Protein AF-A0A9E5P0F0-F1 (afdb_monomer)

Structure (mmCIF, N/CA/C/O backbone):
data_AF-A0A9E5P0F0-F1
#
_entry.id   AF-A0A9E5P0F0-F1
#
loop_
_atom_site.group_PDB
_atom_site.id
_atom_site.type_symbol
_atom_site.label_atom_id
_atom_site.label_alt_id
_atom_site.label_comp_id
_atom_site.label_asym_id
_atom_site.label_entity_id
_atom_site.label_seq_id
_atom_site.pdbx_PDB_ins_code
_atom_site.Cartn_x
_atom_site.Cartn_y
_atom_site.Cartn_z
_atom_site.occupancy
_atom_site.B_iso_or_equiv
_atom_site.auth_seq_id
_atom_site.auth_comp_id
_atom_site.auth_asym_id
_atom_site.auth_atom_id
_atom_site.pdbx_PDB_model_num
ATOM 1 N N . MET A 1 1 ? 48.797 7.082 -86.080 1.00 41.84 1 MET A N 1
ATOM 2 C CA . MET A 1 1 ? 49.406 5.939 -85.357 1.00 41.84 1 MET A CA 1
ATOM 3 C C . MET A 1 1 ? 48.604 5.756 -84.071 1.00 41.84 1 MET A C 1
ATOM 5 O O . MET A 1 1 ? 48.582 6.681 -83.281 1.00 41.84 1 MET A O 1
ATOM 9 N N . LYS A 1 2 ? 47.640 4.819 -83.990 1.00 41.66 2 LYS A N 1
ATOM 10 C CA . LYS A 1 2 ? 47.783 3.436 -83.455 1.00 41.66 2 LYS A CA 1
ATOM 11 C C . LYS A 1 2 ? 48.649 3.444 -82.174 1.00 41.66 2 LYS A C 1
ATOM 13 O O . LYS A 1 2 ? 49.791 3.863 -82.252 1.00 41.66 2 LYS A O 1
ATOM 18 N N . THR A 1 3 ? 48.166 3.045 -80.992 1.00 42.81 3 THR A N 1
ATOM 19 C CA . THR A 1 3 ? 47.719 1.670 -80.703 1.00 42.81 3 THR A CA 1
ATOM 20 C C . THR A 1 3 ? 46.940 1.585 -79.376 1.00 42.81 3 THR A C 1
ATOM 22 O O . THR A 1 3 ? 47.361 2.129 -78.363 1.00 42.81 3 THR A O 1
ATOM 25 N N . LYS A 1 4 ? 45.814 0.856 -79.405 1.00 48.00 4 LYS A N 1
ATOM 26 C CA . LYS A 1 4 ? 45.043 0.347 -78.257 1.00 48.00 4 LYS A CA 1
ATOM 27 C C . LYS A 1 4 ? 45.864 -0.679 -77.460 1.00 48.00 4 LYS A C 1
ATOM 29 O O . LYS A 1 4 ? 46.371 -1.620 -78.065 1.00 48.00 4 LYS A O 1
ATOM 34 N N . GLN A 1 5 ? 45.863 -0.599 -76.133 1.00 48.62 5 GLN A N 1
ATOM 35 C CA . GLN A 1 5 ? 46.279 -1.693 -75.241 1.00 48.62 5 GLN A CA 1
ATOM 36 C C . GLN A 1 5 ? 45.022 -2.168 -74.486 1.00 48.62 5 GLN A C 1
ATOM 38 O O . GLN A 1 5 ? 44.542 -1.500 -73.582 1.00 48.62 5 GLN A O 1
ATOM 43 N N . ARG A 1 6 ? 44.200 -3.021 -75.110 1.00 41.44 6 ARG A N 1
ATOM 44 C CA . ARG A 1 6 ? 44.088 -4.476 -74.876 1.00 41.44 6 ARG A CA 1
ATOM 45 C C . ARG A 1 6 ? 43.996 -4.868 -73.395 1.00 41.44 6 ARG A C 1
ATOM 47 O O . ARG A 1 6 ? 44.997 -5.093 -72.731 1.00 41.44 6 ARG A O 1
ATOM 54 N N . ILE A 1 7 ? 42.749 -5.029 -72.956 1.00 51.16 7 ILE A N 1
ATOM 55 C CA . ILE A 1 7 ? 42.338 -5.873 -71.833 1.00 51.16 7 ILE A CA 1
ATOM 56 C C . ILE A 1 7 ? 42.540 -7.340 -72.254 1.00 51.16 7 ILE A C 1
ATOM 58 O O . ILE A 1 7 ? 42.105 -7.736 -73.336 1.00 51.16 7 ILE A O 1
ATOM 62 N N . SER A 1 8 ? 43.205 -8.127 -71.411 1.00 41.66 8 SER A N 1
ATOM 63 C CA . SER A 1 8 ? 43.327 -9.591 -71.482 1.00 41.66 8 SER A CA 1
ATOM 64 C C . SER A 1 8 ? 43.511 -10.059 -70.038 1.00 41.66 8 SER A C 1
ATOM 66 O O . SER A 1 8 ? 44.469 -9.648 -69.396 1.00 41.66 8 SER A O 1
ATOM 68 N N . GLY A 1 9 ? 42.517 -10.700 -69.423 1.00 35.16 9 GLY A N 1
ATOM 69 C CA . GLY A 1 9 ? 42.408 -12.164 -69.426 1.00 35.16 9 GLY A CA 1
ATOM 70 C C . GLY A 1 9 ? 43.148 -12.716 -68.203 1.00 35.16 9 GLY A C 1
ATOM 71 O O . GLY A 1 9 ? 44.365 -12.798 -68.212 1.00 35.16 9 GLY A O 1
ATOM 72 N N . ILE A 1 10 ? 42.465 -12.848 -67.064 1.00 51.09 10 ILE A N 1
ATOM 73 C CA . ILE A 1 10 ? 42.148 -14.150 -66.443 1.00 51.09 10 ILE A CA 1
ATOM 74 C C . ILE A 1 10 ? 43.338 -15.121 -66.469 1.00 51.09 10 ILE A C 1
ATOM 76 O O . ILE A 1 10 ? 43.546 -15.803 -67.465 1.00 51.09 10 ILE A O 1
ATOM 80 N N . GLN A 1 11 ? 44.056 -15.163 -65.343 1.00 38.22 11 GLN A N 1
ATOM 81 C CA . GLN A 1 11 ? 44.847 -16.245 -64.721 1.00 38.22 11 GLN A CA 1
ATOM 82 C C . GLN A 1 11 ? 45.788 -15.501 -63.750 1.00 38.22 11 GLN A C 1
ATOM 84 O O . GLN A 1 11 ? 46.530 -14.627 -64.165 1.00 38.22 11 GLN A O 1
ATOM 89 N N . MET A 1 12 ? 45.757 -15.668 -62.432 1.00 39.91 12 MET A N 1
ATOM 90 C CA . MET A 1 12 ? 45.915 -16.922 -61.718 1.00 39.91 12 MET A CA 1
ATOM 91 C C . MET A 1 12 ? 45.648 -16.655 -60.226 1.00 39.91 12 MET A C 1
ATOM 93 O O . MET A 1 12 ? 46.042 -15.633 -59.672 1.00 39.91 12 MET A O 1
ATOM 97 N N . ILE A 1 13 ? 44.933 -17.585 -59.615 1.00 50.62 13 ILE A N 1
ATOM 98 C CA . ILE A 1 13 ? 44.547 -17.669 -58.208 1.00 50.62 13 ILE A CA 1
ATOM 99 C C . ILE A 1 13 ? 45.780 -17.581 -57.296 1.00 50.62 13 ILE A C 1
ATOM 101 O O . ILE A 1 13 ? 46.678 -18.402 -57.446 1.00 50.62 13 ILE A O 1
ATOM 105 N N . SER A 1 14 ? 45.791 -16.675 -56.312 1.00 39.50 14 SER A N 1
ATOM 106 C CA . SER A 1 14 ? 46.246 -17.014 -54.955 1.00 39.50 14 SER A CA 1
ATOM 107 C C . SER A 1 14 ? 45.892 -15.926 -53.936 1.00 39.50 14 SER A C 1
ATOM 109 O O . SER A 1 14 ? 46.321 -14.783 -54.049 1.00 39.50 14 SER A O 1
ATOM 111 N N . LEU A 1 15 ? 45.154 -16.361 -52.913 1.00 43.97 15 LEU A N 1
ATOM 112 C CA . LEU A 1 15 ? 45.200 -15.879 -51.534 1.00 43.97 15 LEU A CA 1
ATOM 113 C C . LEU A 1 15 ? 44.713 -14.447 -51.243 1.00 43.97 15 LEU A C 1
ATOM 115 O O . LEU A 1 15 ? 45.496 -13.515 -51.173 1.00 43.97 15 LEU A O 1
ATOM 119 N N . MET A 1 16 ? 43.419 -14.312 -50.940 1.00 38.84 16 MET A N 1
ATOM 120 C CA . MET A 1 16 ? 42.925 -13.653 -49.715 1.00 38.84 16 MET A CA 1
ATOM 121 C C . MET A 1 16 ? 41.408 -13.860 -49.630 1.00 38.84 16 MET A C 1
ATOM 123 O O . MET A 1 16 ? 40.603 -12.960 -49.854 1.00 38.84 16 MET A O 1
ATOM 127 N N . SER A 1 17 ? 41.012 -15.087 -49.296 1.00 41.75 17 SER A N 1
ATOM 128 C CA . SER A 1 17 ? 39.702 -15.341 -48.703 1.00 41.75 17 SER A CA 1
ATOM 129 C C . SER A 1 17 ? 39.704 -14.683 -47.324 1.00 41.75 17 SER A C 1
ATOM 131 O O . SER A 1 17 ? 40.175 -15.276 -46.355 1.00 41.75 17 SER A O 1
ATOM 133 N N . VAL A 1 18 ? 39.249 -13.432 -47.229 1.00 49.34 18 VAL A N 1
ATOM 134 C CA . VAL A 1 18 ? 38.948 -12.831 -45.928 1.00 49.34 18 VAL A CA 1
ATOM 135 C C . VAL A 1 18 ? 37.744 -13.581 -45.378 1.00 49.34 18 VAL A C 1
ATOM 137 O O . VAL A 1 18 ? 36.620 -13.476 -45.864 1.00 49.34 18 VAL A O 1
ATOM 140 N N . VAL A 1 19 ? 38.061 -14.422 -44.406 1.00 45.25 19 VAL A N 1
ATOM 141 C CA . VAL A 1 19 ? 37.184 -15.233 -43.579 1.00 45.25 19 VAL A CA 1
ATOM 142 C C . VAL A 1 19 ? 36.056 -14.359 -43.015 1.00 45.25 19 VAL A C 1
ATOM 144 O O . VAL A 1 19 ? 36.248 -13.627 -42.049 1.00 45.25 19 VAL A O 1
ATOM 147 N N . ILE A 1 20 ? 34.860 -14.449 -43.604 1.00 47.81 20 ILE A N 1
ATOM 148 C CA . ILE A 1 20 ? 33.602 -14.055 -42.952 1.00 47.81 20 ILE A CA 1
ATOM 149 C C . ILE A 1 20 ? 33.216 -15.218 -42.038 1.00 47.81 20 ILE A C 1
ATOM 151 O O . ILE A 1 20 ? 32.336 -16.017 -42.344 1.00 47.81 20 ILE A O 1
ATOM 155 N N . VAL A 1 21 ? 33.942 -15.372 -40.936 1.00 49.97 21 VAL A N 1
ATOM 156 C CA . VAL A 1 21 ? 33.561 -16.265 -39.842 1.00 49.97 21 VAL A CA 1
ATOM 157 C C . VAL A 1 21 ? 33.924 -15.569 -38.542 1.00 49.97 21 VAL A C 1
ATOM 159 O O . VAL A 1 21 ? 35.091 -15.299 -38.281 1.00 49.97 21 VAL A O 1
ATOM 162 N N . GLY A 1 22 ? 32.907 -15.328 -37.717 1.00 47.88 22 GLY A N 1
ATOM 163 C CA . GLY A 1 22 ? 33.101 -15.209 -36.278 1.00 47.88 22 GLY A CA 1
ATOM 164 C C . GLY A 1 22 ? 33.117 -13.798 -35.706 1.00 47.88 22 GLY A C 1
ATOM 165 O O . GLY A 1 22 ? 34.067 -13.437 -35.026 1.00 47.88 22 GLY A O 1
ATOM 166 N N . LEU A 1 23 ? 32.031 -13.040 -35.866 1.00 48.22 23 LEU A N 1
ATOM 167 C CA . LEU A 1 23 ? 31.625 -12.127 -34.795 1.00 48.22 23 LEU A CA 1
ATOM 168 C C . LEU A 1 23 ? 30.108 -11.942 -34.781 1.00 48.22 23 LEU A C 1
ATOM 170 O O . LEU A 1 23 ? 29.576 -10.851 -34.955 1.00 48.22 23 LEU A O 1
ATOM 174 N N . PHE A 1 24 ? 29.397 -13.040 -34.525 1.00 47.62 24 PHE A N 1
ATOM 175 C CA . PHE A 1 24 ? 28.109 -12.937 -33.848 1.00 47.62 24 PHE A CA 1
ATOM 176 C C . PHE A 1 24 ? 28.430 -12.568 -32.393 1.00 47.62 24 PHE A C 1
ATOM 178 O O . PHE A 1 24 ? 28.448 -13.414 -31.503 1.00 47.62 24 PHE A O 1
ATOM 185 N N . ALA A 1 25 ? 28.821 -11.309 -32.170 1.00 46.28 25 ALA A N 1
ATOM 186 C CA . ALA A 1 25 ? 28.870 -10.760 -30.831 1.00 46.28 25 ALA A CA 1
ATOM 187 C C . ALA A 1 25 ? 27.443 -10.863 -30.299 1.00 46.28 25 ALA A C 1
ATOM 189 O O . ALA A 1 25 ? 26.539 -10.190 -30.800 1.00 46.28 25 ALA A O 1
ATOM 190 N N . LEU A 1 26 ? 27.232 -11.753 -29.328 1.00 45.28 26 LEU A N 1
ATOM 191 C CA . LEU A 1 26 ? 26.079 -11.654 -28.456 1.00 45.28 26 LEU A CA 1
ATOM 192 C C . LEU A 1 26 ? 26.118 -10.241 -27.874 1.00 45.28 26 LEU A C 1
ATOM 194 O O . LEU A 1 26 ? 26.917 -9.947 -26.990 1.00 45.28 26 LEU A O 1
ATOM 198 N N . LEU A 1 27 ? 25.277 -9.357 -28.402 1.00 43.16 27 LEU A N 1
ATOM 199 C CA . LEU A 1 27 ? 24.892 -8.129 -27.730 1.00 43.16 27 LEU A CA 1
ATOM 200 C C . LEU A 1 27 ? 24.069 -8.559 -26.517 1.00 43.16 27 LEU A C 1
ATOM 202 O O . LEU A 1 27 ? 22.840 -8.552 -26.535 1.00 43.16 27 LEU A O 1
ATOM 206 N N . THR A 1 28 ? 24.748 -8.995 -25.460 1.00 47.81 28 THR A N 1
ATOM 207 C CA . THR A 1 28 ? 24.171 -8.960 -24.127 1.00 47.81 28 THR A CA 1
ATOM 208 C C . THR A 1 28 ? 24.022 -7.480 -23.807 1.00 47.81 28 THR A C 1
ATOM 210 O O . THR A 1 28 ? 24.986 -6.810 -23.449 1.00 47.81 28 THR A O 1
ATOM 213 N N . THR A 1 29 ? 22.829 -6.924 -24.037 1.00 46.28 29 THR A N 1
ATOM 214 C CA . THR A 1 29 ? 22.461 -5.612 -23.503 1.00 46.28 29 THR A CA 1
ATOM 215 C C . THR A 1 29 ? 22.477 -5.735 -21.985 1.00 46.28 29 THR A C 1
ATOM 217 O O . THR A 1 29 ? 21.474 -6.077 -21.361 1.00 46.28 29 THR A O 1
ATOM 220 N N . GLU A 1 3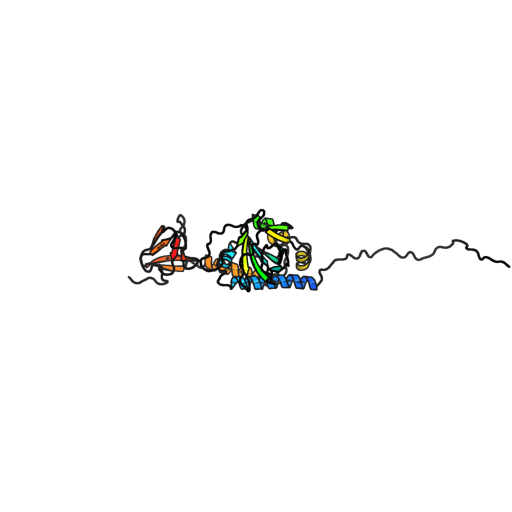0 ? 23.646 -5.524 -21.391 1.00 50.97 30 GLU A N 1
ATOM 221 C CA . GLU A 1 30 ? 23.765 -5.310 -19.961 1.00 50.97 30 GLU A CA 1
ATOM 222 C C . GLU A 1 30 ? 23.060 -3.990 -19.652 1.00 50.97 30 GLU A C 1
ATOM 224 O O . GLU A 1 30 ? 23.296 -2.967 -20.304 1.00 50.97 30 GLU A O 1
ATOM 229 N N . ALA A 1 31 ? 22.124 -4.028 -18.705 1.00 52.38 31 ALA A N 1
ATOM 230 C CA . ALA A 1 31 ? 21.428 -2.832 -18.260 1.00 52.38 31 ALA A CA 1
ATOM 231 C C . ALA A 1 31 ? 22.472 -1.806 -17.793 1.00 52.38 31 ALA A C 1
ATOM 233 O O . ALA A 1 31 ? 23.297 -2.094 -16.927 1.00 52.38 31 ALA A O 1
ATOM 234 N N . THR A 1 32 ? 22.476 -0.617 -18.401 1.00 54.03 32 THR A N 1
ATOM 235 C CA . THR A 1 32 ? 23.502 0.390 -18.100 1.00 54.03 32 THR A CA 1
ATOM 236 C C . THR A 1 32 ? 23.394 0.862 -16.638 1.00 54.03 32 THR A C 1
ATOM 238 O O . THR A 1 32 ? 22.278 0.972 -16.117 1.00 54.03 32 THR A O 1
ATOM 241 N N . PRO A 1 33 ? 24.506 1.226 -15.964 1.00 60.91 33 PRO A N 1
ATOM 242 C CA . PRO A 1 33 ? 24.484 1.687 -14.568 1.00 60.91 33 PRO A CA 1
ATOM 243 C C . PRO A 1 33 ? 23.502 2.841 -14.305 1.00 60.91 33 PRO A C 1
ATOM 245 O O . PRO A 1 33 ? 22.916 2.939 -13.230 1.00 60.91 33 PRO A O 1
ATOM 248 N N . ALA A 1 34 ? 23.277 3.697 -15.307 1.00 61.91 34 ALA A N 1
ATOM 249 C CA . ALA A 1 34 ? 22.359 4.830 -15.229 1.00 61.91 34 ALA A CA 1
ATOM 250 C C . ALA A 1 34 ? 20.879 4.423 -15.116 1.00 61.91 34 ALA A C 1
ATOM 252 O O . ALA A 1 34 ? 20.085 5.170 -14.539 1.00 61.91 34 ALA A O 1
ATOM 253 N N . GLU A 1 35 ? 20.485 3.266 -15.658 1.00 61.88 35 GLU A N 1
ATOM 254 C CA . GLU A 1 35 ? 19.129 2.748 -15.474 1.00 61.88 35 GLU A CA 1
ATOM 255 C C . GLU A 1 35 ? 18.948 2.247 -14.049 1.00 61.88 35 GLU A C 1
ATOM 257 O O . GLU A 1 35 ? 18.046 2.745 -13.373 1.00 61.88 35 GLU A O 1
ATOM 262 N N . HIS A 1 36 ? 19.856 1.388 -13.565 1.00 70.81 36 HIS A N 1
ATOM 263 C CA . HIS A 1 36 ? 19.811 0.817 -12.212 1.00 70.81 36 HIS A CA 1
ATOM 264 C C . HIS A 1 36 ? 19.664 1.902 -11.129 1.00 70.81 36 HIS A C 1
ATOM 266 O O . HIS A 1 36 ? 18.884 1.762 -10.185 1.00 70.81 36 HIS A O 1
ATOM 272 N N . VAL A 1 37 ? 20.336 3.045 -11.313 1.00 84.94 37 VAL A N 1
ATOM 273 C CA . VAL A 1 37 ? 20.212 4.228 -10.445 1.00 84.94 37 VAL A CA 1
ATOM 274 C C . VAL A 1 37 ? 18.777 4.772 -10.391 1.00 84.94 37 VAL A C 1
ATOM 276 O O . VAL A 1 37 ? 18.304 5.144 -9.318 1.00 84.94 37 VAL A O 1
ATOM 279 N N . LYS A 1 38 ? 18.041 4.801 -11.509 1.00 93.31 38 LYS A N 1
ATOM 280 C CA . LYS A 1 38 ? 16.647 5.284 -11.550 1.00 93.31 38 LYS A CA 1
ATOM 281 C C . LYS A 1 38 ? 15.680 4.321 -10.868 1.00 93.31 38 LYS A C 1
ATOM 283 O O . LYS A 1 38 ? 14.770 4.786 -10.180 1.00 93.31 38 LYS A O 1
ATOM 288 N N . GLN A 1 39 ? 15.851 3.009 -11.056 1.00 96.38 39 GLN A N 1
ATOM 289 C CA . GLN A 1 39 ? 15.010 2.017 -10.379 1.00 96.38 39 GLN A CA 1
ATOM 290 C C . GLN A 1 39 ? 15.233 2.050 -8.870 1.00 96.38 39 GLN A C 1
ATOM 292 O O . GLN A 1 39 ? 14.261 2.145 -8.119 1.00 96.38 39 GLN A O 1
ATOM 297 N N . GLN A 1 40 ? 16.496 2.073 -8.433 1.00 97.44 40 GLN A N 1
ATOM 298 C CA . GLN A 1 40 ? 16.822 2.178 -7.014 1.00 97.44 40 GLN A CA 1
ATOM 299 C C . GLN A 1 40 ? 16.280 3.479 -6.408 1.00 97.44 40 GLN A C 1
ATOM 301 O O . GLN A 1 40 ? 15.598 3.441 -5.389 1.00 97.44 40 GLN A O 1
ATOM 306 N N . ALA A 1 41 ? 16.446 4.617 -7.090 1.00 97.62 41 ALA A N 1
ATOM 307 C CA . ALA A 1 41 ? 15.894 5.888 -6.625 1.00 97.62 41 ALA A CA 1
ATOM 308 C C . ALA A 1 41 ? 14.361 5.864 -6.476 1.00 97.62 41 ALA A C 1
ATOM 310 O O . ALA A 1 41 ? 13.815 6.553 -5.614 1.00 97.62 41 ALA A O 1
ATOM 311 N N . LEU A 1 42 ? 13.639 5.101 -7.305 1.00 98.25 42 LEU A N 1
ATOM 312 C CA . LEU A 1 42 ? 12.190 4.937 -7.159 1.00 98.25 42 LEU A CA 1
ATOM 313 C C . LEU A 1 42 ? 11.831 4.073 -5.940 1.00 98.25 42 LEU A C 1
ATOM 315 O O . LEU A 1 42 ? 10.879 4.408 -5.238 1.00 98.25 42 LEU A O 1
ATOM 319 N N . VAL A 1 43 ? 12.600 3.018 -5.655 1.00 98.75 43 VAL A N 1
ATOM 320 C CA . VAL A 1 43 ? 12.452 2.198 -4.437 1.00 98.75 43 VAL A CA 1
ATOM 321 C C . VAL A 1 43 ? 12.718 3.035 -3.182 1.00 98.75 43 VAL A C 1
ATOM 323 O O . VAL A 1 43 ? 11.919 3.009 -2.244 1.00 98.75 43 VAL A O 1
ATOM 326 N N . ASP A 1 44 ? 13.770 3.854 -3.189 1.00 98.50 44 ASP A N 1
ATOM 327 C CA . ASP A 1 44 ? 14.111 4.741 -2.072 1.00 98.50 44 ASP A CA 1
ATOM 328 C C . A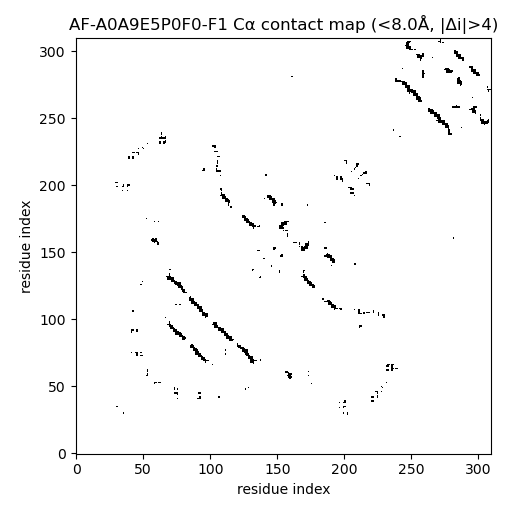SP A 1 44 ? 13.025 5.797 -1.828 1.00 98.50 44 ASP A C 1
ATOM 330 O O . ASP A 1 44 ? 12.622 6.039 -0.686 1.00 98.50 44 ASP A O 1
ATOM 334 N N . LYS A 1 45 ? 12.487 6.389 -2.902 1.00 98.31 45 LYS A N 1
ATOM 335 C CA . LYS A 1 45 ? 11.344 7.310 -2.818 1.00 98.31 45 LYS A CA 1
ATOM 336 C C . LYS A 1 45 ? 10.091 6.610 -2.300 1.00 98.31 45 LYS A C 1
ATOM 338 O O . LYS A 1 45 ? 9.388 7.184 -1.477 1.00 98.31 45 LYS A O 1
ATOM 343 N N . ALA A 1 46 ? 9.826 5.373 -2.722 1.00 98.81 46 ALA A N 1
ATOM 344 C CA . ALA A 1 46 ? 8.704 4.588 -2.214 1.00 98.81 46 ALA A CA 1
ATOM 345 C C . ALA A 1 46 ? 8.825 4.309 -0.714 1.00 98.81 46 ALA A C 1
ATOM 347 O O . ALA A 1 46 ? 7.840 4.462 0.006 1.00 98.81 46 ALA A O 1
ATOM 348 N N . LYS A 1 47 ? 10.028 3.994 -0.223 1.00 98.69 47 LYS A N 1
ATOM 349 C CA . LYS A 1 47 ? 10.301 3.878 1.216 1.00 98.69 47 LYS A CA 1
ATOM 350 C C . LYS A 1 47 ? 9.990 5.179 1.951 1.00 98.69 47 LYS A C 1
ATOM 352 O O . LYS A 1 47 ? 9.262 5.150 2.940 1.00 98.69 47 LYS A O 1
ATOM 357 N N . ALA A 1 48 ? 10.510 6.305 1.463 1.00 98.25 48 ALA A N 1
ATOM 358 C CA . ALA A 1 48 ? 10.294 7.607 2.088 1.00 98.25 48 ALA A CA 1
ATOM 359 C C . ALA A 1 48 ? 8.803 7.980 2.126 1.00 98.25 48 ALA A C 1
ATOM 361 O O . ALA A 1 48 ? 8.282 8.311 3.190 1.00 98.25 48 ALA A O 1
ATOM 362 N N . THR A 1 49 ? 8.093 7.847 1.001 1.00 97.69 49 THR A N 1
ATOM 363 C CA . THR A 1 49 ? 6.644 8.078 0.926 1.00 97.69 49 THR A CA 1
ATOM 364 C C . THR A 1 49 ? 5.881 7.149 1.871 1.00 97.69 49 THR A C 1
ATOM 366 O O . THR A 1 49 ? 5.019 7.610 2.613 1.00 97.69 49 THR A O 1
ATOM 369 N N . PHE A 1 50 ? 6.219 5.858 1.927 1.00 98.38 50 PHE A N 1
ATOM 370 C CA . PHE A 1 50 ? 5.596 4.929 2.871 1.00 98.38 50 PHE A CA 1
ATOM 371 C C . PHE A 1 50 ? 5.780 5.375 4.326 1.00 98.38 50 PHE A C 1
ATOM 373 O O . PHE A 1 50 ? 4.806 5.483 5.067 1.00 98.38 50 PHE A O 1
ATOM 380 N N . GLN A 1 51 ? 7.010 5.697 4.730 1.00 97.25 51 GLN A N 1
ATOM 381 C CA . GLN A 1 51 ? 7.316 6.146 6.091 1.00 97.25 51 GLN A CA 1
ATOM 382 C C . GLN A 1 51 ? 6.589 7.441 6.457 1.00 97.25 51 GLN A C 1
ATOM 384 O O . GLN A 1 51 ? 6.087 7.564 7.571 1.00 97.25 51 GLN A O 1
ATOM 389 N N . ILE A 1 52 ? 6.485 8.375 5.513 1.00 95.12 52 ILE A N 1
ATOM 390 C CA . ILE A 1 52 ? 5.719 9.612 5.664 1.00 95.12 52 ILE A CA 1
ATOM 391 C C . ILE A 1 52 ? 4.245 9.312 5.962 1.00 95.12 52 ILE A C 1
ATOM 393 O O . ILE A 1 52 ? 3.697 9.864 6.911 1.00 95.12 52 ILE A O 1
ATOM 397 N N . PHE A 1 53 ? 3.609 8.412 5.206 1.00 94.31 53 PHE A N 1
ATOM 398 C CA . PHE A 1 53 ? 2.221 8.012 5.466 1.00 94.31 53 PHE A CA 1
ATOM 399 C C . PHE A 1 53 ? 2.079 7.297 6.812 1.00 94.31 53 PHE A C 1
ATOM 401 O O . PHE A 1 53 ? 1.100 7.501 7.520 1.00 94.31 53 PHE A O 1
ATOM 408 N N . MET A 1 54 ? 3.062 6.482 7.203 1.00 93.38 54 MET A N 1
ATOM 409 C CA . MET A 1 54 ? 3.056 5.835 8.517 1.00 93.38 54 MET A CA 1
ATOM 410 C C . MET A 1 54 ? 3.246 6.829 9.670 1.00 93.38 54 MET A C 1
ATOM 412 O O . MET A 1 54 ? 2.820 6.543 10.785 1.00 93.38 54 MET A O 1
ATOM 416 N N . ALA A 1 55 ? 3.868 7.982 9.432 1.00 89.88 55 ALA A N 1
ATOM 417 C CA . ALA A 1 55 ? 4.046 9.024 10.439 1.00 89.88 55 ALA A CA 1
ATOM 418 C C . ALA A 1 55 ? 2.860 10.004 10.522 1.00 89.88 55 ALA A C 1
ATOM 420 O O . ALA A 1 55 ? 2.707 10.673 11.538 1.00 89.88 55 ALA A O 1
ATOM 421 N N . ASP A 1 56 ? 2.027 10.098 9.483 1.00 86.06 56 ASP A N 1
ATOM 422 C CA . ASP A 1 56 ? 0.910 11.046 9.417 1.00 86.06 56 ASP A CA 1
ATOM 423 C C . ASP A 1 56 ? -0.266 10.590 10.287 1.00 86.06 56 ASP A C 1
ATOM 425 O O . ASP A 1 56 ? -0.902 9.578 9.998 1.00 86.06 56 ASP A O 1
ATOM 429 N N . GLU A 1 57 ? -0.593 11.327 11.347 1.00 80.94 57 GLU A N 1
ATOM 430 C CA . GLU A 1 57 ? -1.663 10.978 12.291 1.00 80.94 57 GLU A CA 1
ATOM 431 C C . GLU A 1 57 ? -3.015 10.718 11.606 1.00 80.94 57 GLU A C 1
ATOM 433 O O . GLU A 1 57 ? -3.732 9.806 12.024 1.00 80.94 57 GLU A O 1
ATOM 438 N N . ASN A 1 58 ? -3.300 11.399 10.489 1.00 79.44 58 ASN A N 1
ATOM 439 C CA . ASN A 1 58 ? -4.543 11.254 9.724 1.00 79.44 58 ASN A CA 1
ATOM 440 C C . ASN A 1 58 ? -4.636 9.941 8.929 1.00 79.44 58 ASN A C 1
ATOM 442 O O . ASN A 1 58 ? -5.703 9.615 8.411 1.00 79.44 58 ASN A O 1
ATOM 446 N N . MET A 1 59 ? -3.542 9.181 8.831 1.00 84.94 59 MET A N 1
ATOM 447 C CA . MET A 1 59 ? -3.454 7.898 8.122 1.00 84.94 59 MET A CA 1
ATOM 448 C C . MET A 1 59 ? -3.570 6.691 9.070 1.00 84.94 59 MET A C 1
ATOM 450 O O . MET A 1 59 ? -3.046 5.614 8.777 1.00 84.94 59 MET A O 1
ATOM 454 N N . SER A 1 60 ? -4.241 6.850 10.218 1.00 81.75 60 SER A N 1
ATOM 455 C CA . SER A 1 60 ? -4.475 5.766 11.186 1.00 81.75 60 SER A CA 1
ATOM 456 C C . SER A 1 60 ? -5.098 4.536 10.539 1.00 81.75 60 SER A C 1
ATOM 458 O O . SER A 1 60 ? -4.556 3.445 10.676 1.00 81.75 60 SER A O 1
ATOM 460 N N . TRP A 1 61 ? -6.137 4.718 9.722 1.00 84.19 61 TRP A N 1
ATOM 461 C CA . TRP A 1 61 ? -6.810 3.602 9.062 1.00 84.19 61 TRP A CA 1
ATOM 462 C C . TRP A 1 61 ? -5.846 2.778 8.198 1.00 84.19 61 TRP A C 1
ATOM 464 O O . TRP A 1 61 ? -5.808 1.554 8.307 1.00 84.19 61 TRP A O 1
ATOM 474 N N . LEU A 1 62 ? -5.016 3.437 7.379 1.00 88.25 62 LEU A N 1
ATOM 475 C CA . LEU A 1 62 ? -4.001 2.763 6.565 1.00 88.25 62 LEU A CA 1
ATOM 476 C C . LEU A 1 62 ? -3.034 1.959 7.441 1.00 88.25 62 LEU A C 1
ATOM 478 O O . LEU A 1 62 ? -2.755 0.807 7.112 1.00 88.25 62 LEU A O 1
ATOM 482 N N . ARG A 1 63 ? -2.540 2.549 8.540 1.00 88.38 63 ARG A N 1
ATOM 483 C CA . ARG A 1 63 ? -1.631 1.869 9.475 1.00 88.38 63 ARG A CA 1
ATOM 484 C C . ARG A 1 63 ? -2.269 0.626 10.071 1.00 88.38 63 ARG A C 1
ATOM 486 O O . ARG A 1 63 ? -1.678 -0.445 9.999 1.00 88.38 63 ARG A O 1
ATOM 493 N N . ASP A 1 64 ? -3.460 0.772 10.633 1.00 83.12 64 ASP A N 1
ATOM 494 C CA . ASP A 1 64 ? -4.103 -0.265 11.438 1.00 83.12 64 ASP A CA 1
ATOM 495 C C . ASP A 1 64 ? -4.488 -1.483 10.586 1.00 83.12 64 ASP A C 1
ATOM 497 O O . ASP A 1 64 ? -4.446 -2.620 11.055 1.00 83.12 64 ASP A O 1
ATOM 501 N N . HIS A 1 65 ? -4.743 -1.270 9.293 1.00 86.56 65 HIS A N 1
ATOM 502 C CA . HIS A 1 65 ? -5.157 -2.316 8.359 1.00 86.56 65 HIS A CA 1
ATOM 503 C C . HIS A 1 65 ? -4.006 -2.877 7.502 1.00 86.56 65 HIS A C 1
ATOM 505 O O . HIS A 1 65 ? -4.243 -3.668 6.585 1.00 86.56 65 HIS A O 1
ATOM 511 N N . LEU A 1 66 ? -2.742 -2.542 7.802 1.00 90.25 66 LEU A N 1
ATOM 512 C CA . LEU A 1 66 ? -1.579 -3.069 7.071 1.00 90.25 66 LEU A CA 1
ATOM 513 C C . LEU A 1 66 ? -1.441 -4.595 7.125 1.00 90.25 66 LEU A C 1
ATOM 515 O O . LEU A 1 66 ? -0.859 -5.178 6.215 1.00 90.25 66 LEU A O 1
ATOM 519 N N . LYS A 1 67 ? -1.930 -5.263 8.174 1.00 86.94 67 LYS A N 1
ATOM 520 C CA . LYS A 1 67 ? -1.871 -6.734 8.251 1.00 86.94 67 LYS A CA 1
ATOM 521 C C . LYS A 1 67 ? -2.898 -7.430 7.361 1.00 86.94 67 LYS A C 1
ATOM 523 O O . LYS A 1 67 ? -2.677 -8.576 6.982 1.00 86.94 67 LYS A O 1
ATOM 528 N N . GLU A 1 68 ? -3.989 -6.744 7.042 1.00 84.12 68 GLU A N 1
ATOM 529 C CA . GLU A 1 68 ? -5.099 -7.275 6.245 1.00 84.12 68 GLU A CA 1
ATOM 530 C C . GLU A 1 68 ? -4.913 -7.045 4.744 1.00 84.12 68 GLU A C 1
ATOM 532 O O . GLU A 1 68 ? -5.665 -7.582 3.934 1.00 84.12 68 GLU A O 1
ATOM 537 N N . THR A 1 69 ? -3.938 -6.220 4.355 1.00 92.56 69 THR A N 1
ATOM 538 C CA . THR A 1 69 ? -3.664 -5.973 2.943 1.00 92.56 69 THR A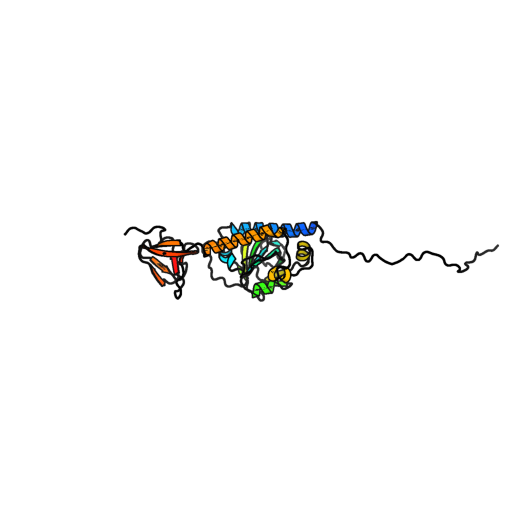 CA 1
ATOM 539 C C . THR A 1 69 ? -2.925 -7.141 2.300 1.00 92.56 69 THR A C 1
ATOM 541 O O . THR A 1 69 ? -2.017 -7.733 2.890 1.00 92.56 69 THR A O 1
ATOM 544 N N . LYS A 1 70 ? -3.251 -7.406 1.036 1.00 96.06 70 LYS A N 1
ATOM 545 C CA . LYS A 1 70 ? -2.508 -8.331 0.173 1.00 96.06 70 LYS A CA 1
ATOM 546 C C . LYS A 1 70 ? -1.277 -7.673 -0.432 1.00 96.06 70 LYS A C 1
ATOM 548 O O . LYS A 1 70 ? -0.302 -8.343 -0.753 1.00 96.06 70 LYS A O 1
ATOM 553 N N . GLY A 1 71 ? -1.292 -6.353 -0.583 1.00 97.94 71 GLY A N 1
ATOM 554 C CA . GLY A 1 71 ? -0.166 -5.617 -1.136 1.00 97.94 71 GLY A CA 1
ATOM 555 C C . GLY A 1 71 ? -0.360 -4.112 -1.104 1.00 97.94 71 GLY A C 1
ATOM 556 O O . GLY A 1 71 ? -1.447 -3.610 -0.814 1.00 97.94 71 GLY A O 1
ATOM 557 N N . LEU A 1 72 ? 0.712 -3.389 -1.403 1.00 98.50 72 LEU A N 1
ATOM 558 C CA . LEU A 1 72 ? 0.710 -1.938 -1.528 1.00 98.50 72 LEU A CA 1
ATOM 559 C C . LEU A 1 72 ? 1.325 -1.551 -2.869 1.00 98.50 72 LEU A C 1
ATOM 561 O O . LEU A 1 72 ? 2.463 -1.922 -3.157 1.00 98.50 72 LEU A O 1
ATOM 565 N N . LEU A 1 73 ? 0.590 -0.776 -3.663 1.00 98.44 73 LEU A N 1
ATOM 566 C CA . LEU A 1 73 ? 1.154 -0.018 -4.773 1.00 98.44 73 LEU A CA 1
ATOM 567 C C . LEU A 1 73 ? 1.490 1.387 -4.265 1.00 98.44 73 LEU A C 1
ATOM 569 O O . LEU A 1 73 ? 0.601 2.165 -3.922 1.00 98.44 73 LEU A O 1
ATOM 573 N N . ILE A 1 74 ? 2.781 1.701 -4.206 1.00 98.56 74 ILE A N 1
ATOM 574 C CA . ILE A 1 74 ? 3.304 2.970 -3.698 1.00 98.56 74 ILE A CA 1
ATOM 575 C C . ILE A 1 74 ? 3.764 3.802 -4.892 1.00 98.56 74 ILE A C 1
ATOM 577 O O . ILE A 1 74 ? 4.684 3.406 -5.608 1.00 98.56 74 ILE A O 1
ATOM 581 N N . VAL A 1 75 ? 3.134 4.957 -5.102 1.00 97.00 75 VAL A N 1
ATOM 582 C CA . VAL A 1 75 ? 3.420 5.910 -6.183 1.00 97.00 75 VAL A CA 1
ATOM 583 C C . VAL A 1 75 ? 3.929 7.213 -5.551 1.00 97.00 75 VAL A C 1
ATOM 585 O O . VAL A 1 75 ? 3.125 8.044 -5.128 1.00 97.00 75 VAL A O 1
ATOM 588 N N . PRO A 1 76 ? 5.258 7.418 -5.473 1.00 95.94 76 PRO A N 1
ATOM 589 C CA . PRO A 1 76 ? 5.848 8.549 -4.744 1.00 95.94 76 PRO A CA 1
ATOM 590 C C . PRO A 1 76 ? 5.654 9.906 -5.419 1.00 95.94 76 PRO A C 1
ATOM 592 O O . PRO A 1 76 ? 5.896 10.949 -4.825 1.00 95.94 76 PRO A O 1
ATOM 595 N N . SER A 1 77 ? 5.315 9.911 -6.706 1.00 91.00 77 SER A N 1
ATOM 596 C CA . SER A 1 77 ? 5.086 11.138 -7.454 1.00 91.00 77 SER A CA 1
ATOM 597 C C . SER A 1 77 ? 4.142 10.854 -8.612 1.00 91.00 77 SER A C 1
ATOM 599 O O . SER A 1 77 ? 4.505 10.192 -9.586 1.00 91.00 77 SER A O 1
ATOM 601 N N . LEU A 1 78 ? 2.915 11.336 -8.466 1.00 87.25 78 LEU A N 1
ATOM 602 C CA . LEU A 1 78 ? 1.883 11.364 -9.485 1.00 87.25 78 LEU A CA 1
ATOM 603 C C . LEU A 1 78 ? 1.732 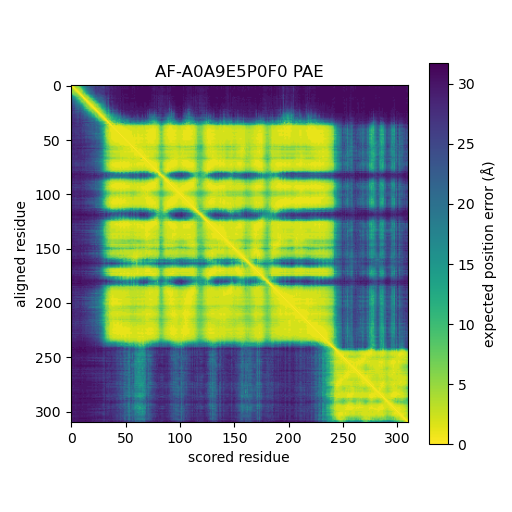12.816 -9.941 1.00 87.25 78 LEU A C 1
ATOM 605 O O . LEU A 1 78 ? 1.121 13.630 -9.247 1.00 87.25 78 LEU A O 1
ATOM 609 N N . LEU A 1 79 ? 2.348 13.142 -11.075 1.00 84.94 79 LEU A N 1
ATOM 610 C CA . LEU A 1 79 ? 2.334 14.487 -11.644 1.00 84.94 79 LEU A CA 1
ATOM 611 C C . LEU A 1 79 ? 1.048 14.704 -12.429 1.00 84.94 79 LEU A C 1
ATOM 613 O O . LEU A 1 79 ? 0.693 13.855 -13.246 1.00 84.94 79 LEU A O 1
ATOM 617 N N . LYS A 1 80 ? 0.392 15.844 -12.214 1.00 77.62 80 LYS A N 1
ATOM 618 C CA . LYS A 1 80 ? -0.782 16.290 -12.974 1.00 77.62 80 LYS A CA 1
ATOM 619 C C . LYS A 1 80 ? -0.365 17.288 -14.068 1.00 77.62 80 LYS A C 1
ATOM 621 O O . LYS A 1 80 ? 0.478 18.146 -13.812 1.00 77.62 80 LYS A O 1
ATOM 626 N N . GLY A 1 81 ? -0.953 17.224 -15.267 1.00 69.81 81 GLY A N 1
ATOM 627 C CA . GLY A 1 81 ? -0.714 18.216 -16.329 1.00 69.81 81 GLY A CA 1
ATOM 628 C C . GLY A 1 81 ? -1.603 18.093 -17.580 1.00 69.81 81 GLY A C 1
ATOM 629 O O . GLY A 1 81 ? -2.057 17.007 -17.923 1.00 69.81 81 GLY A O 1
ATOM 630 N N . GLY A 1 82 ? -1.835 19.215 -18.280 1.00 58.00 82 GLY A N 1
ATOM 631 C CA . GLY A 1 82 ? -2.527 19.298 -19.584 1.00 58.00 82 GLY A CA 1
ATOM 632 C C . GLY A 1 82 ? -3.361 20.584 -19.753 1.00 58.00 82 GLY A C 1
ATOM 633 O O . GLY A 1 82 ? -4.006 21.008 -18.802 1.00 58.00 82 GLY A O 1
ATOM 634 N N . TYR A 1 83 ? -3.342 21.222 -20.938 1.00 47.06 83 TYR A N 1
ATOM 635 C CA . TYR A 1 83 ? -3.991 22.534 -21.187 1.00 47.06 83 TYR A CA 1
ATOM 636 C C . TYR A 1 83 ? -5.480 22.446 -21.593 1.00 47.06 83 TYR A C 1
ATOM 638 O O . TYR A 1 83 ? -6.178 23.448 -21.521 1.00 47.06 83 TYR A O 1
ATOM 646 N N . ILE A 1 84 ? -5.998 21.280 -22.007 1.00 48.09 84 ILE A N 1
ATOM 647 C CA . ILE A 1 84 ? -7.412 21.123 -22.446 1.00 48.09 84 ILE A CA 1
ATOM 648 C C . ILE A 1 84 ? -7.996 19.749 -22.043 1.00 48.09 84 ILE A C 1
ATOM 650 O O . ILE A 1 84 ? -9.175 19.641 -21.722 1.00 48.09 84 ILE A O 1
ATOM 654 N N . LEU A 1 85 ? -7.155 18.709 -21.980 1.00 58.34 85 LEU A N 1
ATOM 655 C CA . LEU A 1 85 ? -7.439 17.383 -21.416 1.00 58.34 85 LEU A CA 1
ATOM 656 C C . LEU A 1 85 ? -6.348 17.089 -20.374 1.00 58.34 85 LEU A C 1
ATOM 658 O O . LEU A 1 85 ? -5.199 16.843 -20.740 1.00 58.34 85 LEU A O 1
ATOM 662 N N . GLY A 1 86 ? -6.667 17.206 -19.085 1.00 62.66 86 GLY A N 1
ATOM 663 C CA . GLY A 1 86 ? -5.716 16.958 -18.000 1.00 62.66 86 GLY A CA 1
ATOM 664 C C . GLY A 1 86 ? -5.427 15.463 -17.842 1.00 62.66 86 GLY A C 1
ATOM 665 O O . GLY A 1 86 ? -6.342 14.646 -17.754 1.00 62.66 86 GLY A O 1
ATOM 666 N N . GLY A 1 87 ? -4.152 15.088 -17.800 1.00 76.31 87 GLY A N 1
ATOM 667 C CA . GLY A 1 87 ? -3.697 13.743 -17.464 1.00 76.31 87 GLY A CA 1
ATOM 668 C C . GLY A 1 87 ? -2.852 13.758 -16.197 1.00 76.31 87 GLY A C 1
ATOM 669 O O . GLY A 1 87 ? -2.184 14.747 -15.897 1.00 76.31 87 GLY A O 1
ATOM 670 N N . SER A 1 88 ? -2.859 12.656 -15.456 1.00 81.06 88 SER A N 1
ATOM 671 C CA . SER A 1 88 ? -1.898 12.428 -14.378 1.00 81.06 88 SER A CA 1
ATOM 672 C C . SER A 1 88 ? -1.062 11.195 -14.679 1.00 81.06 88 SER A C 1
ATOM 674 O O . SER A 1 88 ? -1.575 10.225 -15.233 1.00 81.06 88 SER A O 1
ATOM 676 N N . GLY A 1 89 ? 0.221 11.218 -14.324 1.00 88.25 89 GLY A N 1
ATOM 677 C CA . GLY A 1 89 ? 1.151 10.130 -14.611 1.00 88.25 89 GLY A CA 1
ATOM 678 C C . GLY A 1 89 ? 2.241 10.000 -13.557 1.00 88.25 89 GLY A C 1
ATOM 679 O O . GLY A 1 89 ? 2.800 10.993 -13.093 1.00 88.25 89 GLY A O 1
ATOM 680 N N . GLY A 1 90 ? 2.538 8.766 -13.163 1.00 91.06 90 GLY A N 1
ATOM 681 C CA . GLY A 1 90 ? 3.526 8.470 -12.132 1.00 91.06 90 GLY A CA 1
ATOM 682 C C . GLY A 1 90 ? 4.060 7.049 -12.234 1.00 91.06 90 GLY A C 1
ATOM 683 O O . GLY A 1 90 ? 3.427 6.160 -12.801 1.00 91.06 90 GLY A O 1
ATOM 684 N N . SER A 1 91 ? 5.254 6.829 -11.689 1.00 96.00 91 SER A N 1
ATOM 685 C CA . SER A 1 91 ? 5.809 5.483 -11.511 1.00 96.00 91 SER A CA 1
ATOM 686 C C . SER A 1 91 ? 5.720 5.077 -10.051 1.00 96.00 91 SER A C 1
ATOM 688 O O . SER A 1 91 ? 5.837 5.920 -9.163 1.00 96.00 91 SER A O 1
ATOM 690 N N . GLY A 1 92 ? 5.540 3.785 -9.816 1.00 98.00 92 GLY A N 1
ATOM 691 C CA . GLY A 1 92 ? 5.450 3.227 -8.480 1.00 98.00 92 GLY A CA 1
ATOM 692 C C . GLY A 1 92 ? 5.983 1.809 -8.407 1.00 98.00 92 GLY A C 1
ATOM 693 O O . GLY A 1 92 ? 6.356 1.206 -9.418 1.00 98.00 92 GLY A O 1
ATOM 694 N N . VAL A 1 93 ? 6.004 1.291 -7.187 1.00 98.75 93 VAL A N 1
ATOM 695 C CA . VAL A 1 93 ? 6.367 -0.094 -6.893 1.00 98.75 93 VAL A CA 1
ATOM 696 C C . VAL A 1 93 ? 5.199 -0.800 -6.226 1.00 98.75 93 VAL A C 1
ATOM 698 O O . VAL A 1 93 ? 4.553 -0.240 -5.341 1.00 98.75 93 VAL A O 1
ATOM 701 N N . LEU A 1 94 ? 4.929 -2.025 -6.661 1.00 98.75 94 LEU A N 1
ATOM 702 C CA . LEU A 1 94 ? 4.013 -2.946 -6.008 1.00 98.75 94 LEU A CA 1
ATOM 703 C C . LEU A 1 94 ? 4.824 -3.912 -5.152 1.00 98.75 94 LEU A C 1
ATOM 705 O O . LEU A 1 94 ? 5.763 -4.539 -5.643 1.00 98.75 94 LEU A O 1
ATOM 709 N N . VAL A 1 95 ? 4.425 -4.049 -3.897 1.00 98.75 95 VAL A N 1
ATOM 710 C CA . VAL A 1 95 ? 4.938 -5.041 -2.949 1.00 98.75 95 VAL A CA 1
ATOM 711 C C . VAL A 1 95 ? 3.769 -5.864 -2.426 1.00 98.75 95 VAL A C 1
ATOM 713 O O . VAL A 1 95 ? 2.696 -5.322 -2.156 1.00 98.75 95 VAL A O 1
ATOM 716 N N . VAL A 1 96 ? 3.958 -7.174 -2.304 1.00 98.50 96 VAL A N 1
ATOM 717 C CA . VAL A 1 96 ? 2.909 -8.124 -1.914 1.00 98.50 96 VAL A CA 1
ATOM 718 C C . VAL A 1 96 ? 3.290 -8.781 -0.600 1.00 98.50 96 VAL A C 1
ATOM 720 O O . VAL A 1 96 ? 4.423 -9.234 -0.424 1.00 98.50 96 VAL A O 1
ATOM 723 N N . ARG A 1 97 ? 2.337 -8.829 0.325 1.00 96.25 97 ARG A N 1
ATOM 724 C CA . ARG A 1 97 ? 2.503 -9.461 1.629 1.00 96.25 97 ARG A CA 1
ATOM 725 C C . ARG A 1 97 ? 2.160 -10.943 1.520 1.00 96.25 97 ARG A C 1
ATOM 727 O O . ARG A 1 97 ? 1.139 -11.305 0.946 1.00 96.25 97 ARG A O 1
ATOM 734 N N . ASP A 1 98 ? 2.997 -11.796 2.095 1.00 92.69 98 ASP A N 1
ATOM 735 C CA . ASP A 1 98 ? 2.640 -13.193 2.319 1.00 92.69 98 ASP A CA 1
ATOM 736 C C . ASP A 1 98 ? 1.649 -13.263 3.477 1.00 92.69 98 ASP A C 1
ATOM 738 O O . ASP A 1 98 ? 1.945 -12.807 4.580 1.00 92.69 98 ASP A O 1
ATOM 742 N N . GLU A 1 99 ? 0.469 -13.826 3.261 1.00 84.06 99 GLU A N 1
ATOM 743 C CA . GLU A 1 99 ? -0.520 -13.931 4.335 1.00 84.06 99 GLU A CA 1
ATOM 744 C C . GLU A 1 99 ? -0.099 -14.929 5.419 1.00 84.06 99 GLU A C 1
ATOM 746 O O . GLU A 1 99 ? -0.465 -14.746 6.580 1.00 84.06 99 GLU A O 1
ATOM 751 N N . LYS A 1 100 ? 0.691 -15.950 5.061 1.00 85.56 100 LYS A N 1
ATOM 752 C CA . LYS A 1 100 ? 1.129 -17.012 5.972 1.00 85.56 100 LYS A CA 1
ATOM 753 C C . LYS A 1 100 ? 2.342 -16.579 6.781 1.00 85.56 100 LYS A C 1
ATOM 755 O O . LYS A 1 100 ? 2.345 -16.750 7.995 1.00 85.56 100 LYS A O 1
ATOM 760 N N . THR A 1 101 ? 3.365 -16.037 6.122 1.00 88.88 101 THR A N 1
ATOM 761 C CA . THR A 1 101 ? 4.618 -15.657 6.797 1.00 88.88 101 THR A CA 1
ATOM 762 C C . THR A 1 101 ? 4.615 -14.207 7.265 1.00 88.88 101 THR A C 1
ATOM 764 O O . THR A 1 101 ? 5.293 -13.857 8.223 1.00 88.88 101 THR A O 1
ATOM 767 N N . GLY A 1 102 ? 3.825 -13.347 6.622 1.00 87.88 102 GLY A N 1
ATOM 768 C CA . GLY A 1 102 ? 3.841 -11.906 6.843 1.00 87.88 102 GLY A CA 1
ATOM 769 C C . GLY A 1 102 ? 4.967 -11.165 6.134 1.00 87.88 102 GLY A C 1
ATOM 770 O O . GLY A 1 102 ? 4.998 -9.935 6.207 1.00 87.88 102 GLY A O 1
ATOM 771 N N . ASP A 1 103 ? 5.837 -11.882 5.422 1.00 93.50 103 ASP A N 1
ATOM 772 C CA . ASP A 1 103 ? 6.954 -11.292 4.696 1.00 93.50 103 ASP A CA 1
ATOM 773 C C . ASP A 1 103 ? 6.476 -10.511 3.478 1.00 93.50 103 ASP A C 1
ATOM 775 O O . ASP A 1 103 ? 5.561 -10.924 2.759 1.00 93.50 103 ASP A O 1
ATOM 779 N N . TRP A 1 104 ? 7.174 -9.423 3.183 1.00 97.75 104 TRP A N 1
ATOM 780 C CA . TRP A 1 104 ? 6.946 -8.623 1.989 1.00 97.75 104 TRP A CA 1
ATOM 781 C C . TRP A 1 104 ? 7.829 -9.094 0.836 1.00 97.75 104 TRP A C 1
ATOM 783 O O . TRP A 1 104 ? 9.021 -9.351 1.016 1.00 97.75 104 TRP A O 1
ATOM 793 N N . SER A 1 105 ? 7.241 -9.190 -0.355 1.00 98.50 105 SER A N 1
ATOM 794 C CA . SER A 1 105 ? 7.960 -9.503 -1.585 1.00 98.50 105 SER A CA 1
ATOM 795 C C . SER A 1 105 ? 8.961 -8.407 -1.951 1.00 98.50 105 SER A C 1
ATOM 797 O O . SER A 1 105 ? 8.888 -7.268 -1.486 1.00 98.50 105 SER A O 1
ATOM 799 N N . GLU A 1 106 ? 9.848 -8.735 -2.881 1.00 98.62 106 GLU A N 1
ATOM 800 C CA . GLU A 1 106 ? 10.600 -7.738 -3.636 1.00 98.62 106 GLU A CA 1
ATOM 801 C C . GLU A 1 106 ? 9.654 -6.818 -4.450 1.00 98.62 106 GLU A C 1
ATOM 803 O O . GLU A 1 106 ? 8.524 -7.223 -4.762 1.00 98.62 106 GLU A O 1
ATOM 808 N N . PRO A 1 107 ? 10.070 -5.580 -4.788 1.00 98.56 107 PRO A N 1
ATOM 809 C CA . PRO A 1 107 ? 9.230 -4.626 -5.505 1.00 98.56 107 PRO A CA 1
ATOM 810 C C . PRO A 1 107 ? 9.136 -4.942 -7.004 1.00 98.56 107 PRO A C 1
ATOM 812 O O . PRO A 1 107 ? 10.141 -5.124 -7.690 1.00 98.56 107 PRO A O 1
ATOM 815 N N . ALA A 1 108 ? 7.925 -4.924 -7.552 1.00 98.62 108 ALA A N 1
ATOM 816 C CA . ALA A 1 108 ? 7.706 -4.908 -8.997 1.00 98.62 108 ALA A CA 1
ATOM 817 C C . ALA A 1 108 ? 7.353 -3.489 -9.464 1.00 98.62 108 ALA A C 1
ATOM 819 O O . ALA A 1 108 ? 6.586 -2.786 -8.809 1.00 98.62 108 ALA A O 1
ATOM 820 N N . PHE A 1 109 ? 7.897 -3.060 -10.600 1.00 98.50 109 PHE A N 1
ATOM 821 C CA . PHE A 1 109 ? 7.750 -1.700 -11.114 1.00 98.50 109 PHE A CA 1
ATOM 822 C C . PHE A 1 109 ? 6.512 -1.543 -11.997 1.00 98.50 109 PHE A C 1
ATOM 824 O O . PHE A 1 109 ? 6.298 -2.309 -12.942 1.00 98.50 109 PHE A O 1
ATOM 831 N N . TYR A 1 110 ? 5.746 -0.487 -11.725 1.00 98.00 110 TYR A N 1
ATOM 832 C CA . TYR A 1 110 ? 4.532 -0.131 -12.451 1.00 98.00 110 TYR A CA 1
ATOM 833 C C . TYR A 1 110 ? 4.524 1.348 -12.839 1.00 98.00 110 TYR A C 1
ATOM 835 O O . TYR A 1 110 ? 5.182 2.194 -12.227 1.00 98.00 110 TYR A O 1
ATOM 843 N N . THR A 1 111 ? 3.743 1.661 -13.864 1.00 95.25 111 THR A N 1
ATOM 844 C CA . THR A 1 111 ? 3.320 3.022 -14.194 1.00 95.25 111 THR A CA 1
ATOM 845 C C . THR A 1 111 ? 1.821 3.126 -13.980 1.00 95.25 111 THR A C 1
ATOM 847 O O . THR A 1 111 ? 1.080 2.216 -14.343 1.00 95.25 111 THR A O 1
ATOM 850 N N . MET A 1 112 ? 1.382 4.247 -13.420 1.00 92.19 112 MET A N 1
ATOM 851 C CA . MET A 1 112 ? -0.020 4.613 -13.288 1.00 92.19 112 MET A CA 1
ATOM 852 C C . MET A 1 112 ? -0.272 5.879 -14.100 1.00 92.19 112 MET A C 1
ATOM 854 O O . MET A 1 112 ? 0.492 6.842 -13.993 1.00 92.19 112 MET A O 1
ATOM 858 N N . GLY A 1 113 ? -1.334 5.879 -14.900 1.00 89.31 113 GLY A N 1
ATOM 859 C CA . GLY A 1 113 ? -1.798 7.058 -15.620 1.00 89.31 113 GLY A CA 1
ATOM 860 C C . GLY A 1 113 ? -3.309 7.213 -15.510 1.00 89.31 113 GLY A C 1
ATOM 861 O O . GLY A 1 113 ? -4.026 6.234 -15.675 1.00 89.31 113 GLY A O 1
ATOM 862 N N . SER A 1 114 ? -3.808 8.417 -15.248 1.00 79.31 114 SER A N 1
ATOM 863 C CA . SER A 1 114 ? -5.245 8.710 -15.206 1.00 79.31 114 SER A CA 1
ATOM 864 C C . SER A 1 114 ? -5.597 9.875 -16.123 1.00 79.31 114 SER A C 1
ATOM 866 O O . SER A 1 114 ? -4.789 10.776 -16.346 1.00 79.31 114 SER A O 1
ATOM 868 N N . VAL A 1 115 ? -6.818 9.859 -16.656 1.00 73.19 115 VAL A N 1
ATOM 869 C CA . VAL A 1 115 ? -7.417 11.017 -17.329 1.00 73.19 115 VAL A CA 1
ATOM 870 C C . VAL A 1 115 ? -8.228 11.748 -16.270 1.00 73.19 115 VAL A C 1
ATOM 872 O O . VAL A 1 115 ? -9.107 11.151 -15.658 1.00 73.19 115 VAL A O 1
ATOM 875 N N . THR A 1 116 ? -7.895 13.004 -15.985 1.00 62.56 116 THR A N 1
ATOM 876 C CA . THR A 1 116 ? -8.587 13.800 -14.963 1.00 62.56 116 THR A CA 1
ATOM 877 C C . THR A 1 116 ? -9.370 14.916 -15.648 1.00 62.56 116 THR A C 1
ATOM 879 O O . THR A 1 116 ? -8.795 15.740 -16.356 1.00 62.56 116 THR A O 1
ATOM 882 N N . PHE A 1 117 ? -10.684 14.959 -15.430 1.00 53.00 117 PHE A N 1
ATOM 883 C CA . PHE A 1 117 ? -11.545 16.049 -15.890 1.00 53.00 117 PHE A CA 1
ATOM 884 C C . PHE A 1 117 ? -11.610 17.120 -14.788 1.00 53.00 117 PHE A C 1
ATOM 886 O O . PHE A 1 117 ? -12.218 16.884 -13.749 1.00 53.00 117 PHE A O 1
ATOM 893 N N . GLY A 1 118 ? -10.958 18.277 -14.963 1.00 52.53 118 GLY A N 1
ATOM 894 C CA . GLY A 1 118 ? -10.965 19.335 -13.942 1.00 52.53 118 GLY A CA 1
ATOM 895 C C . GLY A 1 118 ? -10.281 20.643 -14.357 1.00 52.53 118 GLY A C 1
ATOM 896 O O . GLY A 1 118 ? -9.304 20.636 -15.096 1.00 52.53 118 GLY A O 1
ATOM 897 N N . LEU A 1 119 ? -10.821 21.763 -13.861 1.00 47.09 119 LEU A N 1
ATOM 898 C CA . LEU A 1 119 ? -10.538 23.163 -14.234 1.00 47.09 119 LEU A CA 1
ATOM 899 C C . LEU A 1 119 ? -9.402 23.837 -13.430 1.00 47.09 119 LEU A C 1
ATOM 901 O O . LEU A 1 119 ? -9.348 25.062 -13.355 1.00 47.09 119 LEU A O 1
ATOM 905 N N . GLN A 1 120 ? -8.492 23.078 -12.814 1.00 52.84 120 GLN A N 1
ATOM 906 C CA . GLN A 1 120 ? -7.362 23.655 -12.074 1.00 52.84 120 GLN A CA 1
ATOM 907 C C . GLN A 1 120 ? -6.020 23.214 -12.659 1.00 52.84 120 GLN A C 1
ATOM 909 O O . GLN A 1 120 ? -5.689 22.032 -12.715 1.00 52.84 120 GLN A O 1
ATOM 914 N N . ILE A 1 121 ? -5.269 24.219 -13.111 1.00 53.12 121 ILE A N 1
ATOM 915 C CA . ILE A 1 121 ? -3.969 24.130 -13.773 1.00 53.12 121 ILE A CA 1
ATOM 916 C C . ILE A 1 121 ? -2.890 24.435 -12.730 1.00 53.12 121 ILE A C 1
ATOM 918 O O . ILE A 1 121 ? -2.854 25.527 -12.169 1.00 53.12 121 ILE A O 1
ATOM 922 N N . GLY A 1 122 ? -1.993 23.481 -12.493 1.00 54.06 122 GLY A N 1
ATOM 923 C CA . GLY A 1 122 ? -0.827 23.637 -11.626 1.00 54.06 122 GLY A CA 1
ATOM 924 C C . GLY A 1 122 ? 0.003 22.358 -11.650 1.00 54.06 122 GLY A C 1
ATOM 925 O O . GLY A 1 122 ? -0.567 21.270 -11.670 1.00 54.06 122 GLY A O 1
ATOM 926 N N . GLY A 1 123 ? 1.336 22.471 -11.697 1.00 61.25 123 GLY A N 1
ATOM 927 C CA . GLY A 1 123 ? 2.295 21.351 -11.713 1.00 61.25 123 GLY A CA 1
ATOM 928 C C . GLY A 1 123 ? 2.365 20.606 -10.377 1.00 61.25 123 GLY A C 1
ATOM 929 O O . GLY A 1 123 ? 3.422 20.464 -9.768 1.00 61.25 123 GLY A O 1
ATOM 930 N N . GLU A 1 124 ? 1.209 20.198 -9.887 1.00 69.62 124 GLU A N 1
ATOM 931 C CA . GLU A 1 124 ? 1.001 19.614 -8.582 1.00 69.62 124 GLU A CA 1
ATOM 932 C C . GLU A 1 124 ? 1.312 18.114 -8.604 1.00 69.62 124 GLU A C 1
ATOM 934 O O . GLU A 1 124 ? 0.831 17.367 -9.461 1.00 69.62 124 GLU A O 1
ATOM 939 N N . ALA A 1 125 ? 2.131 17.675 -7.647 1.00 77.88 125 ALA A N 1
ATOM 940 C CA . ALA A 1 125 ? 2.494 16.278 -7.454 1.00 77.88 125 ALA A CA 1
ATOM 941 C C . ALA A 1 125 ? 1.755 15.705 -6.240 1.00 77.88 125 ALA A C 1
ATOM 943 O O . ALA A 1 125 ? 1.861 16.249 -5.138 1.00 77.88 125 ALA A O 1
ATOM 944 N N . ALA A 1 126 ? 1.066 14.583 -6.438 1.00 85.81 126 ALA A N 1
ATOM 945 C CA . ALA A 1 126 ? 0.497 13.794 -5.352 1.00 85.81 126 ALA A CA 1
ATOM 946 C C . ALA A 1 126 ? 1.385 12.588 -5.020 1.00 85.81 126 ALA A C 1
ATOM 948 O O . ALA A 1 126 ? 2.014 12.003 -5.903 1.00 85.81 126 ALA A O 1
ATOM 949 N N . GLU A 1 127 ? 1.385 12.182 -3.758 1.00 91.38 127 GLU A N 1
ATOM 950 C CA . GLU A 1 127 ? 1.877 10.877 -3.316 1.00 91.38 127 GLU A CA 1
ATOM 951 C C . GLU A 1 127 ? 0.671 9.954 -3.128 1.00 91.38 127 GLU A C 1
ATOM 953 O O . GLU A 1 127 ? -0.329 10.365 -2.540 1.00 91.38 127 GLU A O 1
ATOM 958 N N . VAL A 1 128 ? 0.732 8.712 -3.606 1.00 93.19 128 VAL A N 1
ATOM 959 C CA . VAL A 1 128 ? -0.380 7.759 -3.474 1.00 93.19 128 VAL A CA 1
ATOM 960 C C . VAL A 1 128 ? 0.122 6.439 -2.909 1.00 93.19 128 VAL A C 1
ATOM 962 O O . VAL A 1 128 ? 1.088 5.869 -3.415 1.00 93.19 128 VAL A O 1
ATOM 965 N N . ILE A 1 129 ? -0.572 5.925 -1.896 1.00 96.62 129 ILE A N 1
ATOM 966 C CA . ILE A 1 129 ? -0.470 4.529 -1.468 1.00 96.62 129 ILE A CA 1
ATOM 967 C C . ILE A 1 129 ? -1.812 3.872 -1.735 1.00 96.62 129 ILE A C 1
ATOM 969 O O . ILE A 1 129 ? -2.839 4.304 -1.217 1.00 96.62 129 ILE A O 1
ATOM 973 N N . MET A 1 130 ? -1.802 2.823 -2.546 1.00 95.81 130 MET A N 1
ATOM 974 C CA . MET A 1 130 ? -2.985 2.039 -2.858 1.00 95.81 130 MET A CA 1
ATOM 975 C C . MET A 1 130 ? -2.884 0.669 -2.203 1.00 95.81 130 MET A C 1
ATOM 977 O O . MET A 1 130 ? -1.983 -0.115 -2.500 1.00 95.81 130 MET A O 1
ATOM 981 N N . MET A 1 131 ? -3.820 0.401 -1.303 1.00 95.94 131 MET A N 1
ATOM 982 C CA . MET A 1 131 ? -3.980 -0.867 -0.617 1.00 95.94 131 MET A CA 1
ATOM 983 C C . MET A 1 131 ? -4.750 -1.844 -1.502 1.00 95.94 131 MET A C 1
ATOM 985 O O . MET A 1 131 ? -5.844 -1.528 -1.970 1.00 95.94 131 MET A O 1
ATOM 989 N N . VAL A 1 132 ? -4.185 -3.031 -1.706 1.00 97.25 132 VAL A N 1
ATOM 990 C CA . VAL A 1 132 ? -4.806 -4.135 -2.445 1.00 97.25 132 VAL A CA 1
ATOM 991 C C . VAL A 1 132 ? -5.503 -5.047 -1.439 1.00 97.25 132 VAL A C 1
ATOM 993 O O . VAL A 1 132 ? -4.837 -5.741 -0.672 1.00 97.25 132 VAL A O 1
ATOM 996 N N . ARG A 1 133 ? -6.838 -5.034 -1.399 1.00 92.94 133 ARG A N 1
ATOM 997 C CA . ARG A 1 133 ? -7.616 -5.727 -0.354 1.00 92.94 133 ARG A CA 1
ATOM 998 C C . ARG A 1 133 ? -8.028 -7.142 -0.758 1.00 92.94 133 ARG A C 1
ATOM 1000 O O . ARG A 1 13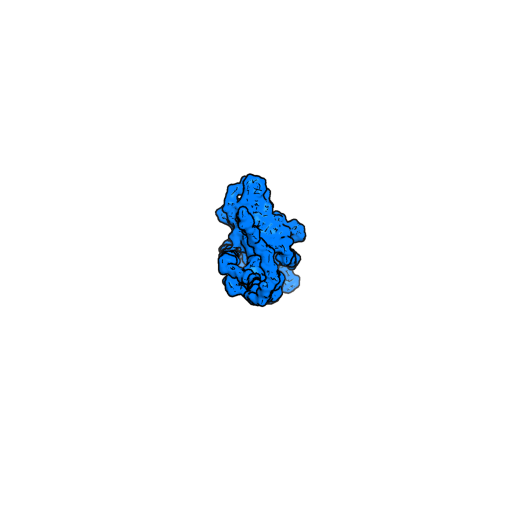3 ? -8.066 -8.028 0.089 1.00 92.94 133 ARG A O 1
ATOM 1007 N N . THR A 1 134 ? -8.340 -7.379 -2.033 1.00 94.00 134 THR A N 1
ATOM 1008 C CA . THR A 1 134 ? -8.910 -8.659 -2.496 1.00 94.00 134 THR A CA 1
ATOM 1009 C C . THR A 1 134 ? -7.972 -9.426 -3.418 1.00 94.00 134 THR A C 1
ATOM 1011 O O . THR A 1 134 ? -7.089 -8.858 -4.061 1.00 94.00 134 THR A O 1
ATOM 1014 N N . GLN A 1 135 ? -8.147 -10.752 -3.475 1.00 92.88 135 GLN A N 1
ATOM 1015 C CA . GLN A 1 135 ? -7.288 -11.606 -4.301 1.00 92.88 135 GLN A CA 1
ATOM 1016 C C . GLN A 1 135 ? -7.464 -11.269 -5.778 1.00 92.88 135 GLN A C 1
ATOM 1018 O O . GLN A 1 135 ? -6.490 -11.149 -6.503 1.00 92.88 135 GLN A O 1
ATOM 1023 N N . ARG A 1 136 ? -8.703 -10.995 -6.184 1.00 93.69 136 ARG A N 1
ATOM 1024 C CA . ARG A 1 136 ? -9.045 -10.583 -7.541 1.00 93.69 136 ARG A CA 1
ATOM 1025 C C . ARG A 1 136 ? -8.344 -9.291 -7.970 1.00 93.69 136 ARG A C 1
ATOM 1027 O O . ARG A 1 136 ? -7.908 -9.193 -9.111 1.00 93.69 136 ARG A O 1
ATOM 1034 N N . ALA A 1 137 ? -8.215 -8.316 -7.068 1.00 95.06 137 ALA A N 1
ATOM 1035 C CA . ALA A 1 137 ? -7.436 -7.108 -7.333 1.00 95.06 137 ALA A CA 1
ATOM 1036 C C . ALA A 1 137 ? -5.931 -7.376 -7.415 1.00 95.06 137 ALA A C 1
ATOM 1038 O O . ALA A 1 137 ? -5.239 -6.768 -8.226 1.00 95.06 137 ALA A O 1
ATOM 1039 N N . LEU A 1 138 ? -5.404 -8.295 -6.606 1.00 96.00 138 LEU A N 1
ATOM 1040 C CA . LEU A 1 138 ? -4.011 -8.708 -6.746 1.00 96.00 138 LEU A CA 1
ATOM 1041 C C . LEU A 1 138 ? -3.770 -9.418 -8.089 1.00 96.00 138 LEU A C 1
ATOM 1043 O O . LEU A 1 138 ? -2.802 -9.109 -8.781 1.00 96.00 138 LEU A O 1
ATOM 1047 N N . ASP A 1 139 ? -4.672 -10.314 -8.485 1.00 94.88 139 ASP A N 1
ATOM 1048 C CA . ASP A 1 139 ? -4.573 -11.065 -9.735 1.00 94.88 139 ASP A CA 1
ATOM 1049 C C . ASP A 1 139 ? -4.639 -10.138 -10.959 1.00 94.88 139 ASP A C 1
ATOM 1051 O O . ASP A 1 139 ? -3.900 -10.336 -11.927 1.00 94.88 139 ASP A O 1
ATOM 1055 N N . SER A 1 140 ? -5.459 -9.080 -10.909 1.00 94.50 140 SER A N 1
ATOM 1056 C CA . SER A 1 140 ? -5.542 -8.094 -11.994 1.00 94.50 140 SER A CA 1
ATOM 1057 C C . SER A 1 140 ? -4.242 -7.307 -12.182 1.00 94.50 140 SER A C 1
ATOM 1059 O O . SER A 1 140 ? -3.912 -6.931 -13.307 1.00 94.50 140 SER A O 1
ATOM 1061 N N . LEU A 1 141 ? -3.452 -7.120 -11.119 1.00 95.31 141 LEU A N 1
ATOM 1062 C CA . LEU A 1 141 ? -2.144 -6.467 -11.193 1.00 95.31 141 LEU A CA 1
ATOM 1063 C C . LEU A 1 141 ? -1.071 -7.342 -11.854 1.00 95.31 141 LEU A C 1
ATOM 1065 O O . LEU A 1 141 ? -0.054 -6.812 -12.290 1.00 95.31 141 LEU A O 1
ATOM 1069 N N . TYR A 1 142 ? -1.284 -8.654 -11.999 1.00 94.75 142 TYR A N 1
ATOM 1070 C CA . TYR A 1 142 ? -0.388 -9.504 -12.791 1.00 94.75 142 TYR A CA 1
ATOM 1071 C C . TYR A 1 142 ? -0.596 -9.359 -14.305 1.00 94.75 142 TYR A C 1
ATOM 1073 O O . TYR A 1 142 ? 0.258 -9.802 -15.080 1.00 94.75 142 TYR A O 1
ATOM 1081 N N . ALA A 1 143 ? -1.694 -8.735 -14.742 1.00 91.50 143 ALA A N 1
ATOM 1082 C CA . ALA A 1 143 ? -1.923 -8.425 -16.146 1.00 91.50 143 ALA A CA 1
ATOM 1083 C C . ALA A 1 143 ? -0.992 -7.298 -16.630 1.00 91.50 143 ALA A C 1
ATOM 1085 O O . ALA A 1 143 ? -0.633 -6.389 -15.885 1.00 91.50 143 ALA A O 1
ATOM 1086 N N . SER A 1 144 ? -0.628 -7.322 -17.917 1.00 88.56 144 SER A N 1
ATOM 1087 C CA . SER A 1 144 ? 0.247 -6.310 -18.540 1.00 88.56 144 SER A CA 1
ATOM 1088 C C . SER A 1 144 ? -0.283 -4.881 -18.420 1.00 88.56 144 SER A C 1
ATOM 1090 O O . SER A 1 144 ? 0.499 -3.937 -18.274 1.00 88.56 144 SER A O 1
ATOM 1092 N N . SER A 1 145 ? -1.603 -4.730 -18.470 1.00 91.00 145 SER A N 1
ATOM 1093 C CA . SER A 1 145 ? -2.314 -3.470 -18.328 1.00 91.00 145 SER A CA 1
ATOM 1094 C C . SER A 1 145 ? -3.664 -3.733 -17.673 1.00 91.00 145 SER A C 1
ATOM 1096 O O . SER A 1 145 ? -4.382 -4.640 -18.086 1.00 91.00 145 SER A O 1
ATOM 1098 N N . PHE A 1 146 ? -4.033 -2.902 -16.706 1.00 92.50 146 PHE A N 1
ATOM 1099 C CA . PHE A 1 146 ? -5.298 -2.996 -15.988 1.00 92.50 146 PHE A CA 1
ATOM 1100 C C . PHE A 1 146 ? -5.914 -1.607 -15.794 1.00 92.50 146 PHE A C 1
ATOM 1102 O O . PHE A 1 146 ? -5.190 -0.644 -15.548 1.00 92.50 146 PHE A O 1
ATOM 1109 N N . LYS A 1 147 ? -7.242 -1.491 -15.909 1.00 93.50 147 LYS A N 1
ATOM 1110 C CA . LYS A 1 147 ? -7.984 -0.243 -15.682 1.00 93.50 147 LYS A CA 1
ATOM 1111 C C . LYS A 1 147 ? -8.734 -0.319 -14.350 1.00 93.50 147 LYS A C 1
ATOM 1113 O O . LYS A 1 147 ? -9.650 -1.127 -14.204 1.00 93.50 147 LYS A O 1
ATOM 1118 N N . LEU A 1 148 ? -8.384 0.556 -13.410 1.00 90.94 148 LEU A N 1
ATOM 1119 C CA . LEU A 1 148 ? -9.092 0.704 -12.137 1.00 90.94 148 LEU A CA 1
ATOM 1120 C C . LEU A 1 148 ? -10.545 1.133 -12.375 1.00 90.94 148 LEU A C 1
ATOM 1122 O O . LEU A 1 148 ? -10.807 1.966 -13.244 1.00 90.94 148 LEU A O 1
ATOM 1126 N N . GLY A 1 149 ? -11.487 0.586 -11.608 1.00 86.50 149 GLY A N 1
ATOM 1127 C CA . GLY A 1 149 ? -12.916 0.878 -11.771 1.00 86.50 149 GLY A CA 1
ATOM 1128 C C . GLY A 1 149 ? -13.577 0.194 -12.971 1.00 86.50 149 GLY A C 1
ATOM 1129 O O . GLY A 1 149 ? -14.757 0.410 -13.207 1.00 86.50 149 GLY A O 1
ATOM 1130 N N . GLY A 1 150 ? -12.834 -0.599 -13.754 1.00 88.31 150 GLY A N 1
ATOM 1131 C CA . GLY A 1 150 ? -13.415 -1.457 -14.788 1.00 88.31 150 GLY A CA 1
ATOM 1132 C C . GLY A 1 150 ? -14.043 -2.690 -14.151 1.00 88.31 150 GLY A C 1
ATOM 1133 O O . GLY A 1 150 ? -15.216 -2.693 -13.796 1.00 88.31 150 GLY A O 1
ATOM 1134 N N . ASP A 1 151 ? -13.228 -3.726 -13.961 1.00 83.31 151 ASP A N 1
ATOM 1135 C CA . ASP A 1 151 ? -13.697 -4.961 -13.336 1.00 83.31 151 ASP A CA 1
ATOM 1136 C C . ASP A 1 151 ? -13.579 -4.922 -11.810 1.00 83.31 151 ASP A C 1
ATOM 1138 O O . ASP A 1 151 ? -14.343 -5.600 -11.133 1.00 83.31 151 ASP A O 1
ATOM 1142 N N . THR A 1 152 ? -12.660 -4.138 -11.237 1.00 90.31 152 THR A N 1
ATOM 1143 C CA . THR A 1 152 ? -12.458 -4.018 -9.779 1.00 90.31 152 THR A CA 1
ATOM 1144 C C . THR A 1 152 ? -12.953 -2.692 -9.234 1.00 90.31 152 THR A C 1
ATOM 1146 O O . THR A 1 152 ? -12.783 -1.662 -9.886 1.00 90.31 152 THR A O 1
ATOM 1149 N N . SER A 1 153 ? -13.440 -2.684 -7.996 1.00 89.44 153 SER A N 1
ATOM 1150 C CA . SER A 1 153 ? -13.810 -1.441 -7.316 1.00 89.44 153 SER A CA 1
ATOM 1151 C C . SER A 1 153 ? -12.586 -0.714 -6.753 1.00 89.44 153 SER A C 1
ATOM 1153 O O . SER A 1 153 ? -11.639 -1.322 -6.253 1.00 89.44 153 SER A O 1
ATOM 1155 N N . VAL A 1 154 ? -12.603 0.614 -6.829 1.00 89.62 154 VAL A N 1
ATOM 1156 C CA . VAL A 1 154 ? -11.602 1.491 -6.215 1.00 89.62 154 VAL A CA 1
ATOM 1157 C C . VAL A 1 154 ? -12.327 2.567 -5.422 1.00 89.62 154 VAL A C 1
ATOM 1159 O O . VAL A 1 154 ? -13.307 3.131 -5.898 1.00 89.62 154 VAL A O 1
ATOM 1162 N N . ALA A 1 155 ? -11.859 2.844 -4.210 1.00 87.06 155 ALA A N 1
ATOM 1163 C CA . ALA A 1 155 ? -12.391 3.916 -3.382 1.00 87.06 155 ALA A CA 1
ATOM 1164 C C . ALA A 1 155 ? -11.263 4.687 -2.692 1.00 87.06 155 ALA A C 1
ATOM 1166 O O . ALA A 1 155 ? -10.167 4.164 -2.471 1.00 87.06 155 ALA A O 1
ATOM 1167 N N . ALA A 1 156 ? -11.543 5.936 -2.325 1.00 87.50 156 ALA A N 1
ATOM 1168 C CA . ALA A 1 156 ? -10.677 6.670 -1.417 1.00 87.50 156 ALA A CA 1
ATOM 1169 C C . ALA A 1 156 ? -10.721 6.013 -0.030 1.00 87.50 156 ALA A C 1
ATOM 1171 O O . ALA A 1 156 ? -11.791 5.664 0.473 1.00 87.50 156 ALA A O 1
ATOM 1172 N N . GLY A 1 157 ? -9.549 5.827 0.572 1.00 83.81 157 GLY A N 1
ATOM 1173 C CA . GLY A 1 157 ? -9.436 5.307 1.926 1.00 83.81 157 GLY A CA 1
ATOM 1174 C C . GLY A 1 157 ? -9.904 6.327 2.973 1.00 83.81 157 GLY A C 1
ATOM 1175 O O . GLY A 1 157 ? -9.835 7.532 2.716 1.00 83.81 157 GLY A O 1
ATOM 1176 N N . PRO A 1 158 ? -10.355 5.880 4.159 1.00 80.00 158 PRO A N 1
ATOM 1177 C CA . PRO A 1 158 ? -10.687 6.779 5.261 1.00 80.00 158 PRO A CA 1
ATOM 1178 C C . PRO A 1 158 ? -9.459 7.589 5.704 1.00 80.00 158 PRO A C 1
ATOM 1180 O O . PRO A 1 158 ? -8.403 7.018 5.979 1.00 80.00 158 PRO A O 1
ATOM 1183 N N . VAL A 1 159 ? -9.595 8.915 5.776 1.00 78.44 159 VAL A N 1
ATOM 1184 C CA . VAL A 1 159 ? -8.539 9.835 6.227 1.00 78.44 159 VAL A CA 1
ATOM 1185 C C . VAL A 1 159 ? -9.094 10.726 7.332 1.00 78.44 159 VAL A C 1
ATOM 1187 O O . VAL A 1 159 ? -10.176 11.293 7.186 1.00 78.44 159 VAL A O 1
ATOM 1190 N N . GLY A 1 160 ? -8.329 10.872 8.411 1.00 61.50 160 GLY A N 1
ATOM 1191 C CA . GLY A 1 160 ? -8.696 11.680 9.571 1.00 61.50 160 GLY A CA 1
ATOM 1192 C C . GLY A 1 160 ? -9.431 10.901 10.664 1.00 61.50 160 GLY A C 1
ATOM 1193 O O . GLY A 1 160 ? -9.917 9.783 10.477 1.00 61.50 160 GLY A O 1
ATOM 1194 N N . ILE A 1 161 ? -9.484 11.513 11.844 1.00 49.22 161 ILE A N 1
ATOM 1195 C CA . ILE A 1 161 ? -10.077 10.930 13.051 1.00 49.22 161 ILE A CA 1
ATOM 1196 C C . ILE A 1 161 ? -11.600 10.818 12.861 1.00 49.22 161 ILE A C 1
ATOM 1198 O O . ILE A 1 161 ? -12.265 11.811 12.580 1.00 49.22 161 ILE A O 1
ATOM 1202 N N . GLY A 1 162 ? -12.154 9.608 12.997 1.00 50.66 162 GLY A N 1
ATOM 1203 C CA . GLY A 1 162 ? -13.598 9.354 12.876 1.00 50.66 162 GLY A CA 1
ATOM 1204 C C . GLY A 1 162 ? -14.119 9.136 11.448 1.00 50.66 162 GLY A C 1
ATOM 1205 O O . GLY A 1 162 ? -15.333 9.085 11.240 1.00 50.66 162 GLY A O 1
ATOM 1206 N N . ALA A 1 163 ? -13.237 8.994 10.453 1.00 55.19 163 ALA A N 1
ATOM 1207 C CA . ALA A 1 163 ? -13.643 8.633 9.097 1.00 55.19 163 ALA A CA 1
ATOM 1208 C C . ALA A 1 163 ? -14.290 7.229 9.065 1.00 55.19 163 ALA A C 1
ATOM 1210 O O . ALA A 1 163 ? -13.768 6.274 9.639 1.00 55.19 163 ALA A O 1
ATOM 1211 N N . LYS A 1 164 ? -15.451 7.105 8.405 1.00 49.62 164 LYS A N 1
ATOM 1212 C CA . LYS A 1 164 ? -16.284 5.886 8.425 1.00 49.62 164 LYS A CA 1
ATOM 1213 C C . LYS A 1 164 ? -15.551 4.672 7.830 1.00 49.62 164 LYS A C 1
ATOM 1215 O O . LYS A 1 164 ? -14.964 4.759 6.757 1.00 49.62 164 LYS A O 1
ATOM 1220 N N . SER A 1 165 ? -15.654 3.527 8.512 1.00 58.94 165 SER A N 1
ATOM 1221 C CA . SER A 1 165 ? -14.896 2.292 8.233 1.00 58.94 165 SER A CA 1
ATOM 1222 C C . SER A 1 165 ? -15.581 1.317 7.250 1.00 58.94 165 SER A C 1
ATOM 1224 O O . SER A 1 165 ? -15.010 0.306 6.854 1.00 58.94 165 SER A O 1
ATOM 1226 N N . ASN A 1 166 ? -16.803 1.602 6.789 1.00 60.94 166 ASN A N 1
ATOM 1227 C CA . ASN A 1 166 ? -17.586 0.687 5.943 1.00 60.94 166 ASN A CA 1
ATOM 1228 C C . ASN A 1 166 ? -17.222 0.729 4.444 1.00 60.94 166 ASN A C 1
ATOM 1230 O O . ASN A 1 166 ? -18.059 0.405 3.598 1.00 60.94 166 ASN A O 1
ATOM 1234 N N . VAL A 1 167 ? -16.001 1.141 4.094 1.00 69.50 167 VAL A N 1
ATOM 1235 C CA . VAL A 1 167 ? -15.574 1.226 2.695 1.00 69.50 167 VAL A CA 1
ATOM 1236 C C . VAL A 1 167 ? -15.258 -0.178 2.175 1.00 69.50 167 VAL A C 1
ATOM 1238 O O . VAL A 1 167 ? -14.222 -0.762 2.486 1.00 69.50 167 VAL A O 1
ATOM 1241 N N . VAL A 1 168 ? -16.168 -0.725 1.368 1.00 77.69 168 VAL A N 1
ATOM 1242 C CA . VAL A 1 168 ? -16.009 -2.028 0.710 1.00 77.69 168 VAL A CA 1
ATOM 1243 C C . VAL A 1 168 ? -15.529 -1.800 -0.722 1.00 77.69 168 VAL A C 1
ATOM 1245 O O . VAL A 1 168 ? -16.325 -1.505 -1.610 1.00 77.69 168 VAL A O 1
ATOM 1248 N N . ALA A 1 169 ? -14.220 -1.921 -0.943 1.00 87.56 169 ALA A N 1
ATOM 1249 C CA . ALA A 1 169 ? -13.614 -1.829 -2.268 1.00 87.56 169 ALA A CA 1
ATOM 1250 C C . ALA A 1 169 ? -12.437 -2.804 -2.422 1.00 87.56 169 ALA A C 1
ATOM 1252 O O . ALA A 1 169 ? -11.773 -3.148 -1.441 1.00 87.56 169 ALA A O 1
ATOM 1253 N N . ASP A 1 170 ? -12.164 -3.232 -3.657 1.00 92.38 170 ASP A N 1
ATOM 1254 C CA . ASP A 1 170 ? -11.021 -4.092 -3.971 1.00 92.38 170 ASP A CA 1
ATOM 1255 C C . ASP A 1 170 ? -9.684 -3.352 -3.777 1.00 92.38 170 ASP A C 1
ATOM 1257 O O . ASP A 1 170 ? -8.701 -3.937 -3.310 1.00 92.38 170 ASP A O 1
ATOM 1261 N N . PHE A 1 171 ? -9.673 -2.054 -4.094 1.00 93.69 171 PHE A N 1
ATOM 1262 C CA . PHE A 1 171 ? -8.566 -1.132 -3.862 1.00 93.69 171 PHE A CA 1
ATOM 1263 C C . PHE A 1 171 ? -8.988 0.045 -2.981 1.00 93.69 171 PHE A C 1
ATOM 1265 O O . PHE A 1 171 ? -10.029 0.661 -3.217 1.00 93.69 171 PHE A O 1
ATOM 1272 N N . LEU A 1 172 ? -8.131 0.418 -2.028 1.00 92.00 172 LEU A N 1
ATOM 1273 C CA . LEU A 1 172 ? -8.269 1.658 -1.259 1.00 92.00 172 LEU A CA 1
ATOM 1274 C C . LEU A 1 172 ? -7.078 2.570 -1.501 1.00 92.00 172 LEU A C 1
ATOM 1276 O O . LEU A 1 172 ? -5.939 2.175 -1.265 1.00 92.00 172 LEU A O 1
ATOM 1280 N N . SER A 1 173 ? -7.328 3.792 -1.955 1.00 91.75 173 SER A N 1
ATOM 1281 C CA . SER A 1 173 ? -6.273 4.765 -2.221 1.00 91.75 173 SER A CA 1
ATOM 1282 C C . SER A 1 173 ? -6.191 5.833 -1.142 1.00 91.75 173 SER A C 1
ATOM 1284 O O . SER A 1 173 ? -7.171 6.525 -0.870 1.00 91.75 173 SER A O 1
ATOM 1286 N N . PHE A 1 174 ? -4.995 6.021 -0.603 1.00 90.56 174 PHE A N 1
ATOM 1287 C CA . PHE A 1 174 ? -4.643 7.096 0.314 1.00 90.56 174 PHE A CA 1
ATOM 1288 C C . PHE A 1 174 ? -3.770 8.088 -0.444 1.00 90.56 174 PHE A C 1
ATOM 1290 O O . PHE A 1 174 ? -2.801 7.692 -1.098 1.00 90.56 174 PHE A O 1
ATOM 1297 N N . THR A 1 175 ? -4.113 9.373 -0.391 1.00 88.50 175 THR A N 1
ATOM 1298 C CA . THR A 1 175 ? -3.425 10.406 -1.173 1.00 88.50 175 THR A CA 1
ATOM 1299 C C . THR A 1 175 ? -2.863 11.508 -0.283 1.00 88.50 175 THR A C 1
ATOM 1301 O O . THR A 1 175 ? -3.581 12.153 0.472 1.00 88.50 175 THR A O 1
ATOM 1304 N N . ARG A 1 176 ? -1.543 11.661 -0.398 1.00 86.50 176 ARG A N 1
ATOM 1305 C CA . ARG A 1 176 ? -0.639 12.714 0.064 1.00 86.50 176 ARG A CA 1
ATOM 1306 C C . ARG A 1 176 ? -0.622 13.935 -0.842 1.00 86.50 176 ARG A C 1
ATOM 1308 O O . ARG A 1 176 ? -0.230 13.770 -1.995 1.00 86.50 176 ARG A O 1
ATOM 1315 N N . SER A 1 177 ? -0.906 15.143 -0.371 1.00 75.81 177 SER A N 1
ATOM 1316 C CA . SER A 1 177 ? -0.647 16.343 -1.167 1.00 75.81 177 SER A CA 1
ATOM 1317 C C . SER A 1 177 ? -0.167 17.547 -0.371 1.00 75.81 177 SER A C 1
ATOM 1319 O O . SER A 1 177 ? -0.589 17.765 0.757 1.00 75.81 177 SER A O 1
ATOM 1321 N N . LYS A 1 178 ? 0.673 18.384 -0.991 1.00 61.78 178 LYS A N 1
ATOM 1322 C CA . LYS A 1 178 ? 1.184 19.631 -0.391 1.00 61.78 178 LYS A CA 1
ATOM 1323 C C . LYS A 1 178 ? 0.216 20.834 -0.503 1.00 61.78 178 LYS A C 1
ATOM 1325 O O . LYS A 1 178 ? 0.642 21.949 -0.232 1.00 61.78 178 LYS A O 1
ATOM 1330 N N . GLY A 1 179 ? -1.046 20.645 -0.911 1.00 60.09 179 GLY A N 1
ATOM 1331 C CA . GLY A 1 179 ? -2.031 21.725 -1.126 1.00 60.09 179 GLY A CA 1
ATOM 1332 C C . GLY A 1 179 ? -3.491 21.291 -0.906 1.00 60.09 179 GLY A C 1
ATOM 1333 O O . GLY A 1 179 ? -3.734 20.189 -0.413 1.00 60.09 179 GLY A O 1
ATOM 1334 N N . ALA A 1 180 ? -4.462 22.133 -1.295 1.00 44.97 180 ALA A N 1
ATOM 1335 C CA . ALA A 1 180 ? -5.904 21.860 -1.186 1.00 44.97 180 ALA A CA 1
ATOM 1336 C C . ALA A 1 180 ? -6.368 20.866 -2.267 1.00 44.97 180 ALA A C 1
ATOM 1338 O O . ALA A 1 180 ? -6.665 21.250 -3.395 1.00 44.97 180 ALA A O 1
ATOM 1339 N N . TYR A 1 181 ? -6.382 19.571 -1.947 1.00 56.91 181 TYR A N 1
ATOM 1340 C CA . TYR A 1 181 ? -6.686 18.523 -2.923 1.00 56.91 181 TYR A CA 1
ATOM 1341 C C . TYR A 1 181 ? -8.109 18.014 -2.721 1.00 56.91 181 TYR A C 1
ATOM 1343 O O . TYR A 1 181 ? -8.380 17.197 -1.847 1.00 56.91 181 TYR A O 1
ATOM 1351 N N . ALA A 1 182 ? -9.007 18.484 -3.582 1.00 47.16 182 ALA A N 1
ATOM 1352 C CA . ALA A 1 182 ? -10.335 17.923 -3.773 1.00 47.16 182 ALA A CA 1
ATOM 1353 C C . ALA A 1 182 ? -10.349 17.078 -5.062 1.00 47.16 182 ALA A C 1
ATOM 1355 O O . ALA A 1 182 ? -9.953 17.551 -6.124 1.00 47.16 182 ALA A O 1
ATOM 1356 N N . GLY A 1 183 ? -10.816 15.829 -4.985 1.00 54.53 183 GLY A N 1
ATOM 1357 C CA . GLY A 1 183 ? -11.416 15.155 -6.145 1.00 54.53 183 GLY A CA 1
ATOM 1358 C C . GLY A 1 183 ? -10.501 14.486 -7.181 1.00 54.53 183 GLY A C 1
ATOM 1359 O O . GLY A 1 183 ? -10.912 14.377 -8.334 1.00 54.53 183 GLY A O 1
ATOM 1360 N N . VAL A 1 184 ? -9.311 13.976 -6.829 1.00 56.84 184 VAL A N 1
ATOM 1361 C CA . VAL A 1 184 ? -8.632 13.027 -7.738 1.00 56.84 184 VAL A CA 1
ATOM 1362 C C . VAL A 1 184 ? -9.379 11.697 -7.688 1.00 56.84 184 VAL A C 1
ATOM 1364 O O . VAL A 1 184 ? -9.175 10.899 -6.777 1.00 56.84 184 VAL A O 1
ATOM 1367 N N . SER A 1 185 ? -10.240 11.456 -8.673 1.00 67.31 185 SER A N 1
ATOM 1368 C CA . SER A 1 185 ? -10.724 10.104 -8.921 1.00 67.31 185 SER A CA 1
ATOM 1369 C C . SER A 1 185 ? -9.601 9.295 -9.569 1.00 67.31 185 SER A C 1
ATOM 1371 O O . SER A 1 185 ? -9.067 9.671 -10.613 1.00 67.31 185 SER A O 1
ATOM 1373 N N . LEU A 1 186 ? -9.210 8.197 -8.922 1.00 79.56 186 LEU A N 1
ATOM 1374 C CA . LEU A 1 186 ? -8.340 7.181 -9.524 1.00 79.56 186 LEU A CA 1
ATOM 1375 C C . LEU A 1 186 ? -9.144 6.171 -10.350 1.00 79.56 186 LEU A C 1
ATOM 1377 O O . LEU A 1 186 ? -8.568 5.295 -10.996 1.00 79.56 186 LEU A O 1
ATOM 1381 N N . GLU A 1 187 ? -10.469 6.289 -10.344 1.00 84.31 187 GLU A N 1
ATOM 1382 C CA . GLU A 1 187 ? -11.333 5.509 -11.207 1.00 84.31 187 GLU A CA 1
ATOM 1383 C C . GLU A 1 187 ? -11.021 5.819 -12.674 1.00 84.31 187 GLU A C 1
ATOM 1385 O O . GLU A 1 187 ? -10.860 6.969 -13.082 1.00 84.31 187 GLU A O 1
ATOM 1390 N N . GLY A 1 188 ? -10.861 4.771 -13.475 1.00 86.38 188 GLY A N 1
ATOM 1391 C CA . GLY A 1 188 ? -10.424 4.872 -14.859 1.00 86.38 188 GLY A CA 1
ATOM 1392 C C . GLY A 1 188 ? -8.914 5.003 -15.058 1.00 86.38 188 GLY A C 1
ATOM 1393 O O . GLY A 1 188 ? -8.476 4.988 -16.212 1.00 86.38 188 GLY A O 1
ATOM 1394 N N . ALA A 1 189 ? -8.109 5.076 -13.991 1.00 89.31 189 ALA A N 1
ATOM 1395 C CA . ALA A 1 189 ? -6.658 5.041 -14.124 1.00 89.31 189 ALA A CA 1
ATOM 1396 C C . ALA A 1 189 ? -6.189 3.694 -14.690 1.00 89.31 189 ALA A C 1
ATOM 1398 O O . ALA A 1 189 ? -6.691 2.628 -14.333 1.00 89.31 189 ALA A O 1
ATOM 1399 N N . VAL A 1 190 ? -5.193 3.747 -15.566 1.00 93.12 190 VAL A N 1
ATOM 1400 C CA . VAL A 1 190 ? -4.545 2.585 -16.160 1.00 93.12 190 VAL A CA 1
ATOM 1401 C C . VAL A 1 190 ? -3.234 2.323 -15.430 1.00 93.12 190 VAL A C 1
ATOM 1403 O O . VAL A 1 190 ? -2.360 3.189 -15.364 1.00 93.12 190 VAL A O 1
ATOM 1406 N N . ILE A 1 191 ? -3.092 1.110 -14.911 1.00 95.19 191 ILE A N 1
ATOM 1407 C CA . ILE A 1 191 ? -1.875 0.581 -14.300 1.00 95.19 191 ILE A CA 1
ATOM 1408 C C . ILE A 1 191 ? -1.204 -0.347 -15.314 1.00 95.19 191 ILE A C 1
ATOM 1410 O O . ILE A 1 191 ? -1.858 -1.219 -15.884 1.00 95.19 191 ILE A O 1
ATOM 1414 N N . LYS A 1 192 ? 0.098 -0.165 -15.554 1.00 96.25 192 LYS A N 1
ATOM 1415 C CA . LYS A 1 192 ? 0.886 -0.973 -16.498 1.00 96.25 192 LYS A CA 1
ATOM 1416 C C . LYS A 1 192 ? 2.165 -1.489 -15.864 1.00 96.25 192 LYS A C 1
ATOM 1418 O O . LYS A 1 192 ? 2.858 -0.738 -15.177 1.00 96.25 192 LYS A O 1
ATOM 1423 N N . ILE A 1 193 ? 2.507 -2.741 -16.157 1.00 97.31 193 ILE A N 1
ATOM 1424 C CA . ILE A 1 193 ? 3.788 -3.337 -15.764 1.00 97.31 193 ILE A CA 1
ATOM 1425 C C . ILE A 1 193 ? 4.922 -2.644 -16.528 1.00 97.31 193 ILE A C 1
ATOM 1427 O O . ILE A 1 193 ? 4.845 -2.461 -17.743 1.00 97.31 193 ILE A O 1
ATOM 1431 N N . ARG A 1 194 ? 6.022 -2.319 -15.842 1.00 97.00 194 ARG A N 1
ATOM 1432 C CA . ARG A 1 194 ? 7.259 -1.848 -16.481 1.00 97.00 194 ARG A CA 1
ATOM 1433 C C . ARG A 1 194 ? 8.271 -2.985 -16.617 1.00 97.00 194 ARG A C 1
ATOM 1435 O O . ARG A 1 194 ? 9.219 -3.070 -15.841 1.00 97.00 194 ARG A O 1
ATOM 1442 N N . ASN A 1 195 ? 8.088 -3.850 -17.616 1.00 96.06 195 ASN A N 1
ATOM 1443 C CA . ASN A 1 195 ? 8.966 -5.011 -17.841 1.00 96.06 195 ASN A CA 1
ATOM 1444 C C . ASN A 1 195 ? 10.447 -4.623 -17.964 1.00 96.06 195 ASN A C 1
ATOM 1446 O O . ASN A 1 195 ? 11.295 -5.268 -17.360 1.00 96.06 195 ASN A O 1
ATOM 1450 N N . GLU A 1 196 ? 10.750 -3.530 -18.665 1.00 95.19 196 GLU A N 1
ATOM 1451 C CA . GLU A 1 196 ? 12.122 -3.028 -18.811 1.00 95.19 196 GLU A CA 1
ATOM 1452 C C . GLU A 1 196 ? 12.742 -2.618 -17.470 1.00 95.19 196 GLU A C 1
ATOM 1454 O O . GLU A 1 196 ? 13.912 -2.888 -17.229 1.00 95.19 196 GLU A O 1
ATOM 1459 N N . TRP A 1 197 ? 11.955 -2.025 -16.566 1.00 97.06 197 TRP A N 1
ATOM 1460 C CA . TRP A 1 197 ? 12.435 -1.617 -15.242 1.00 97.06 197 TRP A CA 1
ATOM 1461 C C . TRP A 1 197 ? 12.620 -2.815 -14.323 1.00 97.06 197 TRP A C 1
ATOM 1463 O O . TRP A 1 197 ? 13.612 -2.875 -13.606 1.00 97.06 197 TRP A O 1
ATOM 1473 N N . ASN A 1 198 ? 11.709 -3.789 -14.381 1.00 97.69 198 ASN A N 1
ATOM 1474 C CA . ASN A 1 198 ? 11.887 -5.059 -13.685 1.00 97.69 198 ASN A CA 1
ATOM 1475 C C . ASN A 1 198 ? 13.171 -5.754 -14.169 1.00 97.69 198 ASN A C 1
ATOM 1477 O O . ASN A 1 198 ? 14.015 -6.125 -13.359 1.00 97.69 198 ASN A O 1
ATOM 1481 N N . ARG A 1 199 ? 13.376 -5.854 -15.488 1.00 96.44 199 ARG A N 1
ATOM 1482 C CA . ARG A 1 199 ? 14.586 -6.453 -16.062 1.00 96.44 199 ARG A CA 1
ATOM 1483 C C . ARG A 1 199 ? 15.855 -5.721 -15.635 1.00 96.44 199 ARG A C 1
ATOM 1485 O O . ARG A 1 199 ? 16.803 -6.374 -15.211 1.00 96.44 199 ARG A O 1
ATOM 1492 N N . ALA A 1 200 ? 15.864 -4.391 -15.713 1.00 95.88 200 ALA A N 1
ATOM 1493 C CA . ALA A 1 200 ? 17.014 -3.579 -15.325 1.00 95.88 200 ALA A CA 1
ATOM 1494 C C . ALA A 1 200 ? 17.343 -3.708 -13.829 1.00 95.88 200 ALA A C 1
ATOM 1496 O O . ALA A 1 200 ? 18.510 -3.817 -13.467 1.00 95.88 200 ALA A O 1
ATOM 1497 N N . TYR A 1 201 ? 16.329 -3.759 -12.961 1.00 97.31 201 TYR A N 1
ATOM 1498 C CA . TYR A 1 201 ? 16.533 -3.853 -11.515 1.00 97.31 201 TYR A CA 1
ATOM 1499 C C . TYR A 1 201 ? 17.026 -5.228 -11.051 1.00 97.31 201 TYR A C 1
ATOM 1501 O O . TYR A 1 201 ? 17.785 -5.314 -10.091 1.00 97.31 201 TYR A O 1
ATOM 1509 N N . TYR A 1 202 ? 16.608 -6.309 -11.713 1.00 97.12 202 TYR A N 1
ATOM 1510 C CA . TYR A 1 202 ? 16.998 -7.675 -11.334 1.00 97.12 202 TYR A CA 1
ATOM 1511 C C . TYR A 1 202 ? 18.107 -8.271 -12.213 1.00 97.12 202 TYR A C 1
ATOM 1513 O O . TYR A 1 202 ? 18.534 -9.397 -11.965 1.00 97.12 202 TYR A O 1
ATOM 1521 N N . GLY A 1 203 ? 18.550 -7.557 -13.252 1.00 95.19 203 GLY A N 1
ATOM 1522 C CA . GLY A 1 203 ? 19.585 -8.009 -14.188 1.00 95.19 203 GLY A CA 1
ATOM 1523 C C . GLY A 1 203 ? 19.173 -9.181 -15.088 1.00 95.19 203 GLY A C 1
ATOM 1524 O O . GLY A 1 203 ? 20.023 -9.774 -15.744 1.00 95.19 203 GLY A O 1
ATOM 1525 N N . LYS A 1 204 ? 17.886 -9.551 -15.119 1.00 95.00 204 LYS A N 1
ATOM 1526 C CA . LYS A 1 204 ? 17.352 -10.666 -15.919 1.00 95.00 204 LYS A CA 1
ATOM 1527 C C . LYS A 1 204 ? 15.873 -10.475 -16.239 1.00 95.00 204 LYS A C 1
ATOM 1529 O O . LYS A 1 204 ? 15.172 -9.747 -15.542 1.00 95.00 204 LYS A O 1
ATOM 1534 N N . GLU A 1 205 ? 15.387 -11.140 -17.284 1.00 95.06 205 GLU A N 1
ATOM 1535 C CA . GLU A 1 205 ? 13.966 -11.118 -17.653 1.00 95.06 205 GLU A CA 1
ATOM 1536 C C . GLU A 1 205 ? 13.108 -11.753 -16.552 1.00 95.06 205 GLU A C 1
ATOM 1538 O O . GLU A 1 205 ? 13.225 -12.944 -16.262 1.00 95.06 205 GLU A O 1
ATOM 1543 N N . VAL A 1 206 ? 12.242 -10.950 -15.932 1.00 96.12 206 VAL A N 1
ATOM 1544 C CA . VAL A 1 206 ? 11.331 -11.381 -14.865 1.00 96.12 206 VAL A CA 1
ATOM 1545 C C . VAL A 1 206 ? 9.973 -10.722 -15.027 1.00 96.12 206 VAL A C 1
ATOM 1547 O O . VAL A 1 206 ? 9.870 -9.547 -15.389 1.00 96.12 206 VAL A O 1
ATOM 1550 N N . ARG A 1 207 ? 8.913 -11.472 -14.723 1.00 95.75 207 ARG A N 1
ATOM 1551 C CA . ARG A 1 207 ? 7.541 -10.955 -14.700 1.00 95.75 207 ARG A CA 1
ATOM 1552 C C . ARG A 1 207 ? 7.098 -10.716 -13.258 1.00 95.75 207 ARG A C 1
ATOM 1554 O O . ARG A 1 207 ? 7.647 -11.334 -12.345 1.00 95.75 207 ARG A O 1
ATOM 1561 N N . PRO A 1 208 ? 6.049 -9.912 -13.016 1.00 95.62 208 PRO A N 1
ATOM 1562 C CA . PRO A 1 208 ? 5.552 -9.696 -11.660 1.00 95.62 208 PRO A CA 1
ATOM 1563 C C . PRO A 1 208 ? 5.172 -10.970 -10.913 1.00 95.62 208 PRO A C 1
ATOM 1565 O O . PRO A 1 208 ? 5.389 -11.031 -9.712 1.00 95.62 208 PRO A O 1
ATOM 1568 N N . VAL A 1 209 ? 4.694 -12.018 -11.592 1.00 96.06 209 VAL A N 1
ATOM 1569 C CA . VAL A 1 209 ? 4.421 -13.301 -10.921 1.00 96.06 209 VAL A CA 1
ATOM 1570 C C . VAL A 1 209 ? 5.697 -13.938 -10.355 1.00 96.06 209 VAL A C 1
ATOM 1572 O O . VAL A 1 209 ? 5.665 -14.554 -9.293 1.00 96.06 209 VAL A O 1
ATOM 1575 N N . ASP A 1 210 ? 6.833 -13.764 -11.035 1.00 97.00 210 ASP A N 1
ATOM 1576 C CA . ASP A 1 210 ? 8.121 -14.329 -10.637 1.00 97.00 210 ASP A CA 1
ATOM 1577 C C . ASP A 1 210 ? 8.734 -13.548 -9.456 1.00 97.00 210 ASP A C 1
ATOM 1579 O O . ASP A 1 210 ? 9.441 -14.134 -8.633 1.00 97.00 210 ASP A O 1
ATOM 1583 N N . ILE A 1 211 ? 8.408 -12.252 -9.352 1.00 97.81 211 ILE A N 1
ATOM 1584 C CA . ILE A 1 211 ? 8.843 -11.324 -8.294 1.00 97.8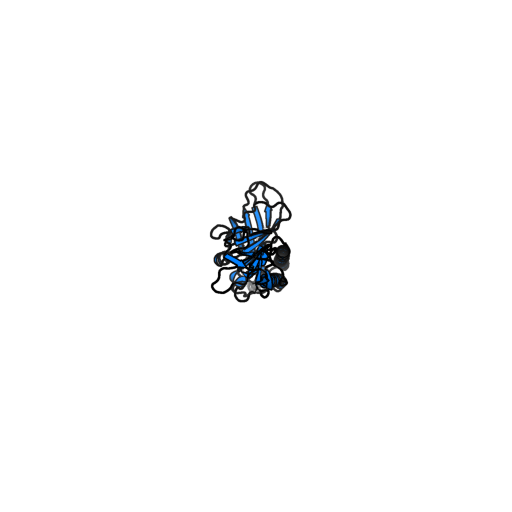1 211 ILE A CA 1
ATOM 1585 C C . ILE A 1 211 ? 7.943 -11.431 -7.053 1.00 97.81 211 ILE A C 1
ATOM 1587 O O . ILE A 1 211 ? 8.422 -11.656 -5.945 1.00 97.81 211 ILE A O 1
ATOM 1591 N N . LEU A 1 212 ? 6.632 -11.271 -7.239 1.00 97.56 212 LEU A N 1
ATOM 1592 C CA . LEU A 1 212 ? 5.663 -11.035 -6.167 1.00 97.56 212 LEU A CA 1
ATOM 1593 C C . LEU A 1 212 ? 5.133 -12.334 -5.557 1.00 97.56 212 LEU A C 1
ATOM 1595 O O . LEU A 1 212 ? 5.055 -12.450 -4.336 1.00 97.56 212 LEU A O 1
ATOM 1599 N N . ALA A 1 213 ? 4.779 -13.306 -6.405 1.00 93.88 213 ALA A N 1
ATOM 1600 C CA . ALA A 1 213 ? 4.171 -14.564 -5.973 1.00 93.88 213 ALA A CA 1
ATOM 1601 C C . ALA A 1 213 ? 5.221 -15.664 -5.770 1.00 93.88 213 ALA A C 1
ATOM 1603 O O . ALA A 1 213 ? 5.307 -16.247 -4.695 1.00 93.88 213 ALA A O 1
ATOM 1604 N N . LYS A 1 214 ? 6.056 -15.929 -6.785 1.00 95.75 214 LYS A N 1
ATOM 1605 C CA . LYS A 1 214 ? 7.084 -16.984 -6.711 1.00 95.75 214 LYS A CA 1
ATOM 1606 C C . LYS A 1 214 ? 8.326 -16.579 -5.925 1.00 95.75 214 LYS A C 1
ATOM 1608 O O . LYS A 1 214 ? 9.074 -17.462 -5.522 1.00 95.75 214 LYS A O 1
ATOM 1613 N N . ARG A 1 215 ? 8.573 -15.273 -5.762 1.00 96.19 215 ARG A N 1
ATOM 1614 C CA . ARG A 1 215 ? 9.710 -14.727 -4.995 1.00 96.19 215 ARG A CA 1
ATOM 1615 C C . ARG A 1 215 ? 11.062 -15.301 -5.438 1.00 96.19 215 ARG A C 1
ATOM 1617 O O . ARG A 1 215 ? 11.926 -15.622 -4.635 1.00 96.19 215 ARG A O 1
ATOM 1624 N N . SER A 1 216 ? 11.230 -15.447 -6.749 1.00 96.19 216 SER A N 1
ATOM 1625 C CA . SER A 1 216 ? 12.387 -16.111 -7.376 1.00 96.19 216 SER A CA 1
ATOM 1626 C C . SER A 1 216 ? 13.591 -15.187 -7.615 1.00 96.19 216 SER A C 1
ATOM 1628 O O . SER A 1 216 ? 14.580 -15.573 -8.250 1.00 96.19 216 SER A O 1
ATOM 1630 N N . VAL A 1 217 ? 13.496 -13.942 -7.148 1.00 96.94 217 VAL A N 1
ATOM 1631 C CA . VAL A 1 217 ? 14.516 -12.903 -7.287 1.00 96.94 217 VAL A CA 1
ATOM 1632 C C . VAL A 1 217 ? 14.688 -12.135 -5.991 1.00 96.94 217 VAL A C 1
ATOM 1634 O O . VAL A 1 217 ? 13.815 -12.165 -5.131 1.00 96.94 217 VAL A O 1
ATOM 1637 N N . SER A 1 218 ? 15.820 -11.447 -5.882 1.00 96.75 218 SER A N 1
ATOM 1638 C CA . SER A 1 218 ? 16.166 -10.585 -4.760 1.00 96.75 218 SER A CA 1
ATOM 1639 C C . SER A 1 218 ? 17.056 -9.456 -5.261 1.00 96.75 218 SER A C 1
ATOM 1641 O O . SER A 1 218 ? 17.933 -9.698 -6.092 1.00 96.75 218 SER A O 1
ATOM 1643 N N . ASN A 1 219 ? 16.869 -8.248 -4.735 1.00 97.00 219 ASN A N 1
ATOM 1644 C CA . ASN A 1 219 ? 17.828 -7.158 -4.873 1.00 97.00 219 ASN A CA 1
ATOM 1645 C C . ASN A 1 219 ? 18.073 -6.537 -3.481 1.00 97.00 219 ASN A C 1
ATOM 1647 O O . ASN A 1 219 ? 17.119 -6.073 -2.856 1.00 97.00 219 ASN A O 1
ATOM 1651 N N . PRO A 1 220 ? 19.322 -6.496 -2.973 1.00 96.56 220 PRO A N 1
ATOM 1652 C CA . PRO A 1 220 ? 19.628 -5.906 -1.666 1.00 96.56 220 PRO A CA 1
ATOM 1653 C C . PRO A 1 220 ? 19.152 -4.457 -1.503 1.00 96.56 220 PRO A C 1
ATOM 1655 O O . PRO A 1 220 ? 18.820 -4.042 -0.395 1.00 96.56 220 PRO A O 1
ATOM 1658 N N . GLY A 1 221 ? 19.060 -3.697 -2.597 1.00 96.44 221 GLY A N 1
ATOM 1659 C CA . GLY A 1 221 ? 18.567 -2.322 -2.588 1.00 96.44 221 GLY A CA 1
ATOM 1660 C C . GLY A 1 221 ? 17.099 -2.176 -2.167 1.00 96.44 221 GLY A C 1
ATOM 1661 O O . GLY A 1 221 ? 16.669 -1.075 -1.830 1.00 96.44 221 GLY A O 1
ATOM 1662 N N . SER A 1 222 ? 16.322 -3.262 -2.128 1.00 97.94 222 SER A N 1
ATOM 1663 C CA . SER A 1 222 ? 14.940 -3.244 -1.636 1.00 97.94 222 SER A CA 1
ATOM 1664 C C . SER A 1 222 ? 14.817 -3.484 -0.127 1.00 97.94 222 SER A C 1
ATOM 1666 O O . SER 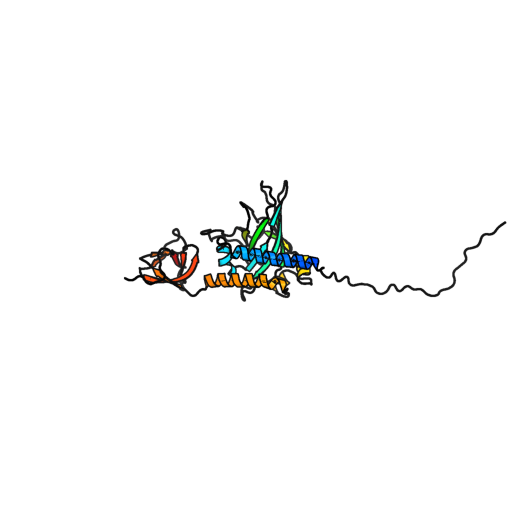A 1 222 ? 13.730 -3.301 0.431 1.00 97.94 222 SER A O 1
ATOM 1668 N N . ALA A 1 223 ? 15.904 -3.890 0.543 1.00 97.94 223 ALA A N 1
ATOM 1669 C CA . ALA A 1 223 ? 15.872 -4.371 1.922 1.00 97.94 223 ALA A CA 1
ATOM 1670 C C . ALA A 1 223 ? 15.251 -3.345 2.878 1.00 97.94 223 ALA A C 1
ATOM 1672 O O . ALA A 1 223 ? 14.335 -3.679 3.626 1.00 97.94 223 ALA A O 1
ATOM 1673 N N . ASP A 1 224 ? 15.666 -2.081 2.794 1.00 98.19 224 ASP A N 1
ATOM 1674 C CA . ASP A 1 224 ? 15.153 -1.026 3.668 1.00 98.19 224 ASP A CA 1
ATOM 1675 C C . ASP A 1 224 ? 13.647 -0.782 3.502 1.00 98.19 224 ASP A C 1
ATOM 1677 O O . ASP A 1 224 ? 12.946 -0.525 4.483 1.00 98.19 224 ASP A O 1
ATOM 1681 N N . LEU A 1 225 ? 13.133 -0.845 2.266 1.00 98.62 225 LEU A N 1
ATOM 1682 C CA . LEU A 1 225 ? 11.698 -0.719 2.006 1.00 98.62 225 LEU A CA 1
ATOM 1683 C C . LEU A 1 225 ? 10.949 -1.884 2.662 1.00 98.62 225 LEU A C 1
ATOM 1685 O O . LEU A 1 225 ? 9.967 -1.664 3.371 1.00 98.62 225 LEU A O 1
ATOM 1689 N N . ARG A 1 226 ? 11.435 -3.115 2.474 1.00 98.31 226 ARG A N 1
ATOM 1690 C CA . ARG A 1 226 ? 10.826 -4.323 3.053 1.00 98.31 226 ARG A CA 1
ATOM 1691 C C . ARG A 1 226 ? 10.867 -4.320 4.578 1.00 98.31 226 ARG A C 1
ATOM 1693 O O . ARG A 1 226 ? 9.866 -4.657 5.204 1.00 98.31 226 ARG A O 1
ATOM 1700 N N . VAL A 1 227 ? 11.966 -3.867 5.179 1.00 98.12 227 VAL A N 1
ATOM 1701 C CA . VAL A 1 227 ? 12.088 -3.692 6.635 1.00 98.12 227 VAL A CA 1
ATOM 1702 C C . VAL A 1 227 ? 11.102 -2.641 7.143 1.00 98.12 227 VAL A C 1
ATOM 1704 O O . VAL A 1 227 ? 10.431 -2.872 8.148 1.00 98.12 227 VAL A O 1
ATOM 1707 N N . ALA A 1 228 ? 10.963 -1.505 6.452 1.00 98.25 228 ALA A N 1
ATOM 1708 C CA . ALA A 1 228 ? 9.995 -0.477 6.833 1.00 98.25 228 ALA A CA 1
ATOM 1709 C C . ALA A 1 228 ? 8.554 -1.015 6.803 1.00 98.25 228 ALA A C 1
ATOM 1711 O O . ALA A 1 228 ? 7.798 -0.793 7.751 1.00 98.25 228 ALA A O 1
ATOM 1712 N N . LEU A 1 229 ? 8.197 -1.761 5.753 1.00 97.81 229 LEU A N 1
ATOM 1713 C CA . LEU A 1 229 ? 6.893 -2.411 5.603 1.00 97.81 229 LEU A CA 1
ATOM 1714 C C . LEU A 1 229 ? 6.636 -3.449 6.702 1.00 97.81 229 LEU A C 1
ATOM 1716 O O . LEU A 1 229 ? 5.572 -3.437 7.322 1.00 97.81 229 LEU A O 1
ATOM 1720 N N . ALA A 1 230 ? 7.612 -4.320 6.972 1.00 95.94 230 ALA A N 1
ATOM 1721 C CA . ALA A 1 230 ? 7.520 -5.342 8.011 1.00 95.94 230 ALA A CA 1
ATOM 1722 C C . ALA A 1 230 ? 7.322 -4.708 9.392 1.00 95.94 230 ALA A C 1
ATOM 1724 O O . ALA A 1 230 ? 6.344 -5.015 10.068 1.00 95.94 230 ALA A O 1
ATOM 1725 N N . LYS A 1 231 ? 8.163 -3.735 9.763 1.00 94.50 231 LYS A N 1
ATOM 1726 C CA . LYS A 1 231 ? 8.073 -3.027 11.049 1.00 94.50 231 LYS A CA 1
ATOM 1727 C C . LYS A 1 231 ? 6.728 -2.322 11.235 1.00 94.50 231 LY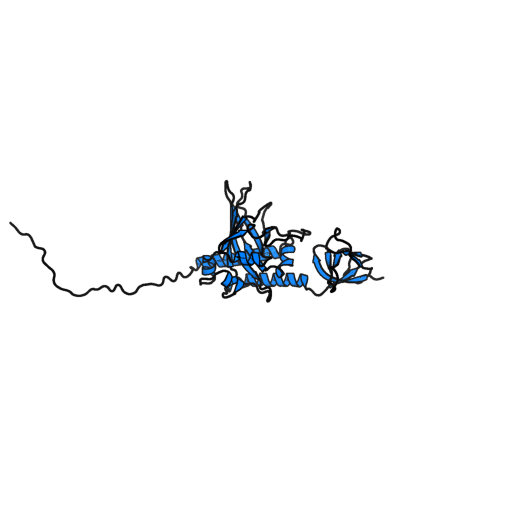S A C 1
ATOM 1729 O O . LYS A 1 231 ? 6.158 -2.341 12.325 1.00 94.50 231 LYS A O 1
ATOM 1734 N N . ALA A 1 232 ? 6.210 -1.685 10.186 1.00 92.88 232 ALA A N 1
ATOM 1735 C CA . ALA A 1 232 ? 4.912 -1.023 10.243 1.00 92.88 232 ALA A CA 1
ATOM 1736 C C . ALA A 1 232 ? 3.760 -2.031 10.392 1.00 92.88 232 ALA A C 1
ATOM 1738 O O . ALA A 1 232 ? 2.874 -1.822 11.218 1.00 92.88 232 ALA A O 1
ATOM 1739 N N . ALA A 1 233 ? 3.799 -3.149 9.658 1.00 89.31 233 ALA A N 1
ATOM 1740 C CA . ALA A 1 233 ? 2.805 -4.215 9.772 1.00 89.31 233 ALA A CA 1
ATOM 1741 C C . ALA A 1 233 ? 2.865 -4.924 11.137 1.00 89.31 233 ALA A C 1
ATOM 1743 O O . ALA A 1 233 ? 1.827 -5.247 11.713 1.00 89.31 233 ALA A O 1
ATOM 1744 N N . GLU A 1 234 ? 4.059 -5.140 11.690 1.00 86.06 234 GLU A N 1
ATOM 1745 C CA . GLU A 1 234 ? 4.247 -5.637 13.053 1.00 86.06 234 GLU A CA 1
ATOM 1746 C C . GLU A 1 234 ? 3.638 -4.686 14.072 1.00 86.06 234 GLU A C 1
ATOM 1748 O O . GLU A 1 234 ? 2.852 -5.138 14.897 1.00 86.06 234 GLU A O 1
ATOM 1753 N N . LYS A 1 235 ? 3.919 -3.379 13.976 1.00 79.50 235 LYS A N 1
ATOM 1754 C CA . LYS A 1 235 ? 3.334 -2.363 14.858 1.00 79.50 235 LYS A CA 1
ATOM 1755 C C . LYS A 1 235 ? 1.809 -2.331 14.756 1.00 79.50 235 LYS A C 1
ATOM 1757 O O . LYS A 1 235 ? 1.150 -2.335 15.788 1.00 79.50 235 LYS A O 1
ATOM 1762 N N . ALA A 1 236 ? 1.244 -2.365 13.550 1.00 73.88 236 ALA A N 1
ATOM 1763 C CA . ALA A 1 236 ? -0.205 -2.456 13.339 1.00 73.88 236 ALA A CA 1
ATOM 1764 C C . ALA A 1 236 ? -0.794 -3.690 14.037 1.00 73.88 236 ALA A C 1
ATOM 1766 O O . ALA A 1 236 ? -1.795 -3.632 14.744 1.00 73.88 236 ALA A O 1
ATOM 1767 N N . GLY A 1 237 ? -0.096 -4.817 13.920 1.00 61.62 237 GLY A N 1
ATOM 1768 C CA . GLY A 1 237 ? -0.452 -6.019 14.642 1.00 61.62 237 GLY A CA 1
ATOM 1769 C C . GLY A 1 237 ? -0.240 -5.963 16.133 1.00 61.62 237 GLY A C 1
ATOM 1770 O O . GLY A 1 237 ? -1.004 -6.596 16.830 1.00 61.62 237 GLY A O 1
ATOM 1771 N N . ALA A 1 238 ? 0.767 -5.257 16.629 1.00 56.84 238 ALA A N 1
ATOM 1772 C CA . ALA A 1 238 ? 0.965 -5.034 18.049 1.00 56.84 238 ALA A CA 1
ATOM 1773 C C . ALA A 1 238 ? -0.124 -4.105 18.595 1.00 56.84 238 ALA A C 1
ATOM 1775 O O . ALA A 1 238 ? -0.567 -4.307 19.708 1.00 56.84 238 ALA A O 1
ATOM 1776 N N . HIS A 1 239 ? -0.654 -3.162 17.816 1.00 54.06 239 HIS A N 1
ATOM 1777 C CA . HIS A 1 239 ? -1.862 -2.427 18.200 1.00 54.06 239 HIS A CA 1
ATOM 1778 C C . HIS A 1 239 ? -3.119 -3.311 18.213 1.00 54.06 239 HIS A C 1
ATOM 1780 O O . HIS A 1 239 ? -4.011 -3.057 19.013 1.00 54.06 239 HIS A O 1
ATOM 1786 N N . ALA A 1 240 ? -3.175 -4.354 17.376 1.00 50.66 240 ALA A N 1
ATOM 1787 C CA . ALA A 1 240 ? -4.269 -5.333 17.355 1.00 50.66 240 ALA A CA 1
ATOM 1788 C C . ALA A 1 240 ? -4.082 -6.531 18.320 1.00 50.66 240 ALA A C 1
ATOM 1790 O O . ALA A 1 240 ? -5.041 -7.243 18.609 1.00 50.66 240 ALA A O 1
ATOM 1791 N N . SER A 1 241 ? -2.847 -6.792 18.766 1.00 45.56 241 SER A N 1
ATOM 1792 C CA . SER A 1 241 ? -2.408 -7.999 19.490 1.00 45.56 241 SER A CA 1
ATOM 1793 C C . SER A 1 241 ? -1.677 -7.696 20.797 1.00 45.56 241 SER A C 1
ATOM 1795 O O . SER A 1 241 ? -1.324 -8.645 21.501 1.00 45.56 241 SER A O 1
ATOM 1797 N N . ALA A 1 242 ? -1.403 -6.431 21.135 1.00 47.34 242 ALA A N 1
ATOM 1798 C CA . ALA A 1 242 ? -0.895 -6.074 22.454 1.00 47.34 242 ALA A CA 1
ATOM 1799 C C . ALA A 1 242 ? -1.847 -6.700 23.465 1.00 47.34 242 ALA A C 1
ATOM 1801 O O . ALA A 1 242 ? -3.060 -6.509 23.378 1.00 47.34 242 ALA A O 1
ATOM 1802 N N . ALA A 1 243 ? -1.271 -7.532 24.335 1.00 49.50 243 ALA A N 1
ATOM 1803 C CA . ALA A 1 243 ? -1.967 -8.322 25.334 1.00 49.50 243 ALA A CA 1
ATOM 1804 C C . ALA A 1 243 ? -3.137 -7.532 25.916 1.00 49.50 243 ALA A C 1
ATOM 1806 O O . ALA A 1 243 ? -2.957 -6.367 26.267 1.00 49.50 243 ALA A O 1
ATOM 1807 N N . SER A 1 244 ? -4.307 -8.173 25.986 1.00 56.53 244 SER A N 1
ATOM 1808 C CA . SER A 1 244 ? -5.536 -7.565 26.483 1.00 56.53 244 SER A CA 1
ATOM 1809 C C . SER A 1 244 ? -5.244 -6.679 27.690 1.00 56.53 244 SER A C 1
ATOM 1811 O O . SER A 1 244 ? -4.850 -7.181 28.744 1.00 56.53 244 SER A O 1
ATOM 1813 N N . GLN A 1 245 ? -5.375 -5.368 27.507 1.00 69.69 245 GLN A N 1
ATOM 1814 C CA . GLN A 1 245 ? -5.116 -4.405 28.562 1.00 69.69 245 GLN A CA 1
ATOM 1815 C C . GLN A 1 245 ? -6.367 -4.276 29.420 1.00 69.69 245 GLN A C 1
ATOM 1817 O O . GLN A 1 245 ? -7.491 -4.366 28.922 1.00 69.69 245 GLN A O 1
ATOM 1822 N N . VAL A 1 246 ? -6.162 -4.112 30.723 1.00 82.12 246 VAL A N 1
ATOM 1823 C CA . VAL A 1 246 ? -7.246 -4.055 31.699 1.00 82.12 246 VAL A CA 1
ATOM 1824 C C . VAL A 1 246 ? -7.637 -2.605 31.944 1.00 82.12 246 VAL A C 1
ATOM 1826 O O . VAL A 1 246 ? -6.785 -1.765 32.216 1.00 82.12 246 VAL A O 1
ATOM 1829 N N . ILE A 1 247 ? -8.935 -2.343 31.886 1.00 87.00 247 ILE A N 1
ATOM 1830 C CA . ILE A 1 247 ? -9.575 -1.088 32.278 1.00 87.00 247 ILE A CA 1
ATOM 1831 C C . ILE A 1 247 ? -10.776 -1.407 33.173 1.00 87.00 247 ILE A C 1
ATOM 1833 O O . ILE A 1 247 ? -11.278 -2.533 33.179 1.00 87.00 247 ILE A O 1
ATOM 1837 N N . TYR A 1 248 ? -11.251 -0.417 33.917 1.00 90.19 248 TYR A N 1
ATOM 1838 C CA . TYR A 1 248 ? -12.389 -0.540 34.817 1.00 90.19 248 TYR A CA 1
ATOM 1839 C C . TYR A 1 248 ? -13.443 0.508 34.497 1.00 90.19 248 TYR A C 1
ATOM 1841 O O . TYR A 1 248 ? -13.125 1.656 34.177 1.00 90.19 248 TYR A O 1
ATOM 1849 N N . SER A 1 249 ? -14.710 0.121 34.598 1.00 88.88 249 SER A N 1
ATOM 1850 C CA . SER A 1 249 ? -15.818 1.058 34.437 1.00 88.88 249 SER A CA 1
ATOM 1851 C C . SER A 1 249 ? -15.854 2.090 35.570 1.00 88.88 249 SER A C 1
ATOM 1853 O O . SER A 1 249 ? -15.849 1.706 36.740 1.00 88.88 249 SER A O 1
ATOM 1855 N N . LYS A 1 250 ? -15.947 3.391 35.251 1.00 86.25 250 LYS A N 1
ATOM 1856 C CA . LYS A 1 250 ? -16.076 4.460 36.267 1.00 86.25 250 LYS A CA 1
ATOM 1857 C C . LYS A 1 250 ? -17.406 4.402 37.022 1.00 86.25 250 LYS A C 1
ATOM 1859 O O . LYS A 1 250 ? -17.448 4.719 38.202 1.00 86.25 250 LYS A O 1
ATOM 1864 N N . THR A 1 251 ? -18.485 4.038 36.331 1.00 89.38 251 THR A N 1
ATOM 1865 C CA . THR A 1 251 ? -19.874 4.008 36.829 1.00 89.38 251 THR A CA 1
ATOM 1866 C C . THR A 1 251 ? -20.631 2.858 36.150 1.00 89.38 251 THR A C 1
ATOM 1868 O O . THR A 1 251 ? -20.009 1.935 35.629 1.00 89.38 251 THR A O 1
ATOM 1871 N N . THR A 1 252 ? -21.962 2.875 36.106 1.00 91.88 252 THR A N 1
ATOM 1872 C CA . THR A 1 252 ? -22.696 2.035 35.151 1.00 91.88 252 THR A CA 1
ATOM 1873 C C . THR A 1 252 ? -22.588 2.634 33.750 1.00 91.88 252 THR A C 1
ATOM 1875 O O . THR A 1 252 ? -23.029 3.761 33.521 1.00 91.88 252 THR A O 1
ATOM 1878 N N . ILE A 1 253 ? -22.005 1.887 32.810 1.00 94.62 253 ILE A N 1
ATOM 1879 C CA . ILE A 1 253 ? -21.712 2.367 31.452 1.00 94.62 253 ILE A CA 1
ATOM 1880 C C . ILE A 1 253 ? -22.345 1.475 30.389 1.00 94.62 253 ILE A C 1
ATOM 1882 O O . ILE A 1 253 ? -22.534 0.276 30.581 1.00 94.62 253 ILE A O 1
ATOM 1886 N N . ASN A 1 254 ? -22.643 2.059 29.231 1.00 96.38 254 ASN A N 1
ATOM 1887 C CA . ASN A 1 254 ? -23.178 1.328 28.088 1.00 96.38 254 ASN A CA 1
ATOM 1888 C C . ASN A 1 254 ? -22.049 0.673 27.282 1.00 96.38 254 ASN A C 1
ATOM 1890 O O . ASN A 1 254 ? -21.128 1.359 26.836 1.00 96.38 254 ASN A O 1
ATOM 1894 N N . ILE A 1 255 ? -22.182 -0.627 27.030 1.00 95.69 255 ILE A N 1
ATOM 1895 C CA . ILE A 1 255 ? -21.351 -1.393 26.102 1.00 95.69 255 ILE A CA 1
ATOM 1896 C C . ILE A 1 255 ? -22.108 -1.522 24.783 1.00 95.69 255 ILE A C 1
ATOM 1898 O O . ILE A 1 255 ? -23.283 -1.903 24.751 1.00 95.69 255 ILE A O 1
ATOM 1902 N N . ARG A 1 256 ? -21.446 -1.171 23.684 1.00 96.50 256 ARG A N 1
ATOM 1903 C CA . ARG A 1 256 ? -22.074 -1.029 22.367 1.00 96.50 256 ARG A CA 1
ATOM 1904 C C . ARG A 1 256 ? -21.557 -2.048 21.365 1.00 96.50 256 ARG A C 1
ATOM 1906 O O . ARG A 1 256 ? -20.490 -2.630 21.531 1.00 96.50 256 ARG A O 1
ATOM 1913 N N . SER A 1 257 ? -22.342 -2.237 20.311 1.00 92.62 257 SER A N 1
ATOM 1914 C CA . SER A 1 257 ? -22.021 -3.097 19.163 1.00 92.62 257 SER A CA 1
ATOM 1915 C C . SER A 1 257 ? -20.978 -2.502 18.204 1.00 92.62 257 SER A C 1
ATOM 1917 O O . SER A 1 257 ? -20.459 -3.225 17.355 1.00 92.62 257 SER A O 1
ATOM 1919 N N . GLY A 1 258 ? -20.647 -1.214 18.339 1.00 88.06 258 GLY A N 1
ATOM 1920 C CA . GLY A 1 258 ? -19.660 -0.518 17.511 1.00 88.06 258 GLY A CA 1
ATOM 1921 C C . GLY A 1 258 ? -19.132 0.773 18.154 1.00 88.06 258 GLY A C 1
ATOM 1922 O O . GLY A 1 258 ? -19.666 1.199 19.186 1.00 88.06 258 GLY A O 1
ATOM 1923 N N . PRO A 1 259 ? -18.088 1.385 17.564 1.00 84.00 259 PRO A N 1
ATOM 1924 C CA . PRO A 1 259 ? -17.396 2.562 18.089 1.00 84.00 259 PRO A CA 1
ATOM 1925 C C . PRO A 1 259 ? -18.151 3.865 17.774 1.00 84.00 259 PRO A C 1
ATOM 1927 O O . PRO A 1 259 ? -17.730 4.679 16.956 1.00 84.00 259 PRO A O 1
ATOM 1930 N N . GLY A 1 260 ? -19.295 4.069 18.428 1.00 81.31 260 GLY A N 1
ATOM 1931 C CA . GLY A 1 260 ? -20.112 5.269 18.245 1.00 81.31 260 GLY A CA 1
ATOM 1932 C C . GLY A 1 260 ? -21.370 5.270 19.107 1.00 81.31 260 GLY A C 1
ATOM 1933 O O . GLY A 1 260 ? -21.827 4.232 19.589 1.00 81.31 260 GLY A O 1
ATOM 1934 N N . THR A 1 261 ? -21.939 6.451 19.341 1.00 86.88 261 THR A N 1
ATOM 1935 C CA . THR A 1 261 ? -23.155 6.613 20.158 1.00 86.88 261 THR A CA 1
ATOM 1936 C C . THR A 1 261 ? -24.441 6.224 19.423 1.00 86.88 261 THR A C 1
ATOM 1938 O O . THR A 1 261 ? -25.468 6.009 20.071 1.00 86.88 261 THR A O 1
ATOM 1941 N N . ASP A 1 262 ? -24.374 6.084 18.104 1.00 89.31 262 ASP A N 1
ATOM 1942 C CA . ASP A 1 262 ? -25.411 5.604 17.189 1.00 89.31 262 ASP A CA 1
ATOM 1943 C C . ASP A 1 262 ? -25.502 4.069 17.124 1.00 89.31 262 ASP A C 1
ATOM 1945 O O . ASP A 1 262 ? -26.540 3.521 16.752 1.00 89.31 262 ASP A O 1
ATOM 1949 N N . HIS A 1 263 ? -24.459 3.353 17.550 1.00 90.62 263 HIS A N 1
ATOM 1950 C CA . HIS A 1 263 ? -24.478 1.895 17.639 1.00 90.62 263 HIS A CA 1
ATOM 1951 C C . HIS A 1 263 ? -25.352 1.390 18.789 1.00 90.62 263 HIS A C 1
ATOM 1953 O O . HIS A 1 263 ? -25.338 1.939 19.894 1.00 90.62 263 HIS A O 1
ATOM 1959 N N . ALA A 1 264 ? -26.061 0.280 18.564 1.00 92.69 264 ALA A N 1
ATOM 1960 C CA . ALA A 1 264 ? -26.931 -0.326 19.567 1.00 92.69 264 ALA A CA 1
ATOM 1961 C C . ALA A 1 264 ? -26.161 -0.667 20.854 1.00 92.69 264 ALA A C 1
ATOM 1963 O O . ALA A 1 264 ? -25.070 -1.250 20.798 1.00 92.69 264 ALA A O 1
ATOM 1964 N N . VAL A 1 265 ? -26.752 -0.322 22.001 1.00 96.31 265 VAL A N 1
ATOM 1965 C CA . VAL A 1 265 ? -26.307 -0.785 23.319 1.00 96.31 265 VAL A CA 1
ATOM 1966 C C . VAL A 1 265 ? -26.667 -2.262 23.436 1.00 96.31 265 VAL A C 1
ATOM 1968 O O . VAL A 1 265 ? -27.834 -2.622 23.317 1.00 96.31 265 VAL A O 1
ATOM 1971 N N . ILE A 1 266 ? -25.661 -3.110 23.637 1.00 94.81 266 ILE A N 1
ATOM 1972 C CA . ILE A 1 266 ? -25.826 -4.571 23.701 1.00 94.81 266 ILE A CA 1
ATOM 1973 C C . ILE A 1 266 ? -25.822 -5.093 25.138 1.00 94.81 266 ILE A C 1
ATOM 1975 O O . ILE A 1 266 ? -26.404 -6.140 25.402 1.00 94.81 266 ILE A O 1
ATOM 1979 N N . ARG A 1 267 ? -25.197 -4.357 26.067 1.00 95.00 267 ARG A N 1
ATOM 1980 C CA . ARG A 1 267 ? -25.307 -4.560 27.518 1.00 95.00 267 ARG A CA 1
ATOM 1981 C C . ARG A 1 267 ? -24.822 -3.326 28.276 1.00 95.00 267 ARG A C 1
ATOM 1983 O O . ARG A 1 267 ? -24.283 -2.395 27.682 1.00 95.00 267 ARG A O 1
ATOM 1990 N N . GLN A 1 268 ? -24.958 -3.352 29.594 1.00 95.88 268 GLN A N 1
ATOM 1991 C CA . GLN A 1 268 ? -24.302 -2.400 30.487 1.00 95.88 268 GLN A CA 1
ATOM 1992 C C . GLN A 1 268 ? -23.207 -3.101 31.292 1.00 95.88 268 GLN A C 1
ATOM 1994 O O . GLN A 1 268 ? -23.310 -4.300 31.562 1.00 95.88 268 GLN A O 1
ATOM 1999 N N . ALA A 1 269 ? -22.156 -2.358 31.626 1.00 93.88 269 ALA A N 1
ATOM 2000 C CA . ALA A 1 269 ? -21.125 -2.773 32.565 1.00 93.88 269 ALA A CA 1
ATOM 2001 C C . ALA A 1 269 ? -21.300 -1.999 33.874 1.00 93.88 269 ALA A C 1
ATOM 2003 O O . ALA A 1 269 ? -21.566 -0.794 33.843 1.00 93.88 269 ALA A O 1
ATOM 2004 N N . THR A 1 270 ? -21.190 -2.675 35.015 1.00 94.94 270 THR A N 1
ATOM 2005 C CA . THR A 1 270 ? -21.362 -2.037 36.331 1.00 94.94 270 THR A CA 1
ATOM 2006 C C . THR A 1 270 ? -20.103 -1.290 36.768 1.00 94.94 270 THR A C 1
ATOM 2008 O O . THR A 1 270 ? -19.008 -1.584 36.291 1.00 94.94 270 THR A O 1
ATOM 2011 N N . GLN A 1 271 ? -20.227 -0.348 37.708 1.00 93.38 271 GLN A N 1
ATOM 2012 C CA . GLN A 1 271 ? -19.073 0.355 38.283 1.00 93.38 271 GLN A CA 1
ATOM 2013 C C . GLN A 1 271 ? -18.010 -0.629 38.786 1.00 93.38 271 GLN A C 1
ATOM 2015 O O . GLN A 1 271 ? -18.320 -1.615 39.452 1.00 93.38 271 GLN A O 1
ATOM 2020 N N . GLY A 1 272 ? -16.751 -0.369 38.439 1.00 89.44 272 GLY A N 1
ATOM 2021 C CA . GLY A 1 272 ? -15.619 -1.214 38.802 1.00 89.44 272 GLY A CA 1
ATOM 2022 C C . GLY A 1 272 ? -15.536 -2.548 38.054 1.00 89.44 272 GLY A C 1
ATOM 2023 O O . GLY A 1 272 ? -14.643 -3.340 38.360 1.00 89.44 272 GLY A O 1
ATOM 2024 N N . GLU A 1 273 ? -16.414 -2.815 37.078 1.00 94.31 273 GLU A N 1
ATOM 2025 C CA . GLU A 1 273 ? -16.312 -4.003 36.228 1.00 94.31 273 GLU A CA 1
ATOM 2026 C C . GLU A 1 273 ? -14.997 -3.978 35.446 1.00 94.31 273 GLU A C 1
ATOM 2028 O O . GLU A 1 273 ? -14.664 -2.985 34.795 1.00 94.31 273 GLU A O 1
ATOM 2033 N N . LYS A 1 274 ? -14.254 -5.086 35.530 1.00 92.81 274 LYS A N 1
ATOM 2034 C CA . LYS A 1 274 ? -12.997 -5.296 34.815 1.00 92.81 274 LYS A CA 1
ATOM 2035 C C . LYS A 1 274 ? -13.299 -5.616 33.353 1.00 92.81 274 LYS A C 1
ATOM 2037 O O . LYS A 1 274 ? -13.941 -6.624 33.064 1.00 92.81 274 LYS A O 1
ATOM 2042 N N . LEU A 1 275 ? -12.775 -4.808 32.443 1.00 91.81 275 LEU A N 1
ATOM 2043 C CA . LEU A 1 275 ? -12.884 -5.011 31.004 1.00 91.81 275 LEU A CA 1
ATOM 2044 C C . LEU A 1 275 ? -11.487 -5.203 30.413 1.00 91.81 275 LEU A C 1
ATOM 2046 O O . LEU A 1 275 ? -10.525 -4.549 30.810 1.00 91.81 275 LEU A O 1
ATOM 2050 N N . GLU A 1 276 ? -11.387 -6.116 29.457 1.00 87.88 276 GLU A N 1
ATOM 2051 C CA . GLU A 1 276 ? -10.168 -6.370 28.697 1.00 87.88 276 GLU A CA 1
ATOM 2052 C C . GLU A 1 276 ? -10.349 -5.815 27.290 1.00 87.88 276 GLU A C 1
ATOM 2054 O O . GLU A 1 276 ? -11.333 -6.153 26.634 1.00 87.88 276 GLU A O 1
ATOM 2059 N N . TYR A 1 277 ? -9.419 -4.992 26.810 1.00 85.19 277 TYR A N 1
ATOM 2060 C CA . TYR A 1 277 ? -9.475 -4.430 25.461 1.00 85.19 277 TYR A CA 1
ATOM 2061 C C . TYR A 1 277 ? -8.258 -4.818 24.625 1.00 85.19 277 TYR A C 1
ATOM 2063 O O . TYR A 1 277 ? -7.171 -5.036 25.158 1.00 85.19 277 TYR A O 1
ATOM 2071 N N . VAL A 1 278 ? -8.469 -4.958 23.316 1.00 74.88 278 VAL A N 1
ATOM 2072 C CA . VAL A 1 278 ? -7.467 -5.463 22.359 1.00 74.88 278 VAL A CA 1
ATOM 2073 C C . VAL A 1 278 ? -6.971 -4.398 21.390 1.00 74.88 278 VAL A C 1
ATOM 2075 O O . VAL A 1 278 ? -5.893 -4.552 20.833 1.00 74.88 278 VAL A O 1
ATOM 2078 N N . SER A 1 279 ? -7.742 -3.329 21.177 1.00 64.00 279 SER A N 1
ATOM 2079 C CA . SER A 1 279 ? -7.356 -2.211 20.316 1.00 64.00 279 SER A CA 1
ATOM 2080 C C . SER A 1 279 ? -8.196 -0.962 20.609 1.00 64.00 279 SER A C 1
ATOM 2082 O O . SER A 1 279 ? -9.190 -1.022 21.338 1.00 64.00 279 SER A O 1
ATOM 2084 N N . LEU A 1 280 ? -7.801 0.166 20.020 1.00 66.62 280 LEU A N 1
ATOM 2085 C CA . LEU A 1 280 ? -8.524 1.439 20.033 1.00 66.62 280 LEU A CA 1
ATOM 2086 C C . LEU A 1 280 ? -9.019 1.767 18.616 1.00 66.62 280 LEU A C 1
ATOM 2088 O O . LEU A 1 280 ? -8.292 1.538 17.654 1.00 66.62 280 LEU A O 1
ATOM 2092 N N . GLU A 1 281 ? -10.224 2.320 18.493 1.00 69.25 281 GLU A N 1
ATOM 2093 C CA . GLU A 1 281 ? -10.754 2.924 17.264 1.00 69.25 281 GLU A CA 1
ATOM 2094 C C . GLU A 1 281 ? -11.328 4.306 17.613 1.00 69.25 281 GLU A C 1
ATOM 2096 O O . GLU A 1 281 ? -12.412 4.425 18.185 1.00 69.25 281 GLU A O 1
ATOM 2101 N N . GLY A 1 282 ? -10.558 5.364 17.338 1.00 72.88 282 GLY A N 1
ATOM 2102 C CA . GLY A 1 282 ? -10.868 6.712 17.826 1.00 72.88 282 GLY A CA 1
ATOM 2103 C C . GLY A 1 282 ? -10.922 6.755 19.357 1.00 72.88 282 GLY A C 1
ATOM 2104 O O . GLY A 1 282 ? -10.017 6.256 20.025 1.00 72.88 282 GLY A O 1
ATOM 2105 N N . ASP A 1 283 ? -12.016 7.293 19.899 1.00 79.31 283 ASP A N 1
ATOM 2106 C CA . ASP A 1 283 ? -12.253 7.378 21.345 1.00 79.31 283 ASP A CA 1
ATOM 2107 C C . ASP A 1 283 ? -12.868 6.100 21.951 1.00 79.31 283 ASP A C 1
ATOM 2109 O O . ASP A 1 283 ? -13.415 6.119 23.057 1.00 79.31 283 ASP A O 1
ATOM 2113 N N . TRP A 1 284 ? -12.808 4.971 21.240 1.00 86.94 284 TRP A N 1
ATOM 2114 C CA . TRP A 1 284 ? -13.451 3.723 21.646 1.00 86.94 284 TRP A CA 1
ATOM 2115 C C . TRP A 1 284 ? -12.457 2.582 21.809 1.00 86.94 284 TRP A C 1
ATOM 2117 O O . TRP A 1 284 ? -11.681 2.263 20.913 1.00 86.94 284 TRP A O 1
ATOM 2127 N N . TYR A 1 285 ? -12.544 1.900 22.944 1.00 87.19 285 TYR A N 1
ATOM 2128 C CA . TYR A 1 285 ? -11.868 0.637 23.185 1.00 87.19 285 TYR A CA 1
ATOM 2129 C C . TYR A 1 285 ? -12.665 -0.511 22.566 1.00 87.19 285 TYR A C 1
ATOM 2131 O O . TYR A 1 285 ? -13.844 -0.711 22.883 1.00 87.19 285 TYR A O 1
ATOM 2139 N N . LYS A 1 286 ? -11.998 -1.309 21.731 1.00 86.94 286 LYS A N 1
ATOM 2140 C CA . LYS A 1 286 ? -12.495 -2.598 21.253 1.00 86.94 286 LYS A CA 1
ATOM 2141 C C . LYS A 1 286 ? -12.226 -3.648 22.318 1.00 86.94 286 LYS A C 1
ATOM 2143 O O . LYS A 1 286 ? -11.071 -4.005 22.565 1.00 86.94 286 LYS A O 1
ATOM 2148 N N . LEU A 1 287 ? -13.276 -4.150 22.955 1.00 90.38 287 LEU A N 1
ATOM 2149 C CA . LEU A 1 287 ? -13.120 -5.145 24.008 1.00 90.38 287 LEU A CA 1
ATOM 2150 C C . LEU A 1 287 ? -12.739 -6.512 23.429 1.00 90.38 287 LEU A C 1
ATOM 2152 O O . LEU A 1 287 ? -13.073 -6.857 22.289 1.00 90.38 287 LEU A O 1
ATOM 2156 N N . LYS A 1 288 ? -12.026 -7.304 24.225 1.00 85.75 288 LYS A N 1
ATOM 2157 C CA . LYS A 1 288 ? -11.663 -8.681 23.907 1.00 85.75 288 LYS A CA 1
ATOM 2158 C C . LYS A 1 288 ? -12.932 -9.500 23.722 1.00 85.75 288 LYS A C 1
ATOM 2160 O O . LYS A 1 288 ? -13.748 -9.633 24.631 1.00 85.75 288 LYS A O 1
ATOM 2165 N N . ARG A 1 289 ? -13.095 -10.060 22.528 1.00 83.56 289 ARG A N 1
ATOM 2166 C CA . ARG A 1 289 ? -14.290 -10.820 22.175 1.00 83.56 289 ARG A CA 1
ATOM 2167 C C . ARG A 1 289 ? -14.325 -12.152 22.925 1.00 83.56 289 ARG A C 1
ATOM 2169 O O . ARG A 1 289 ? -13.373 -12.924 22.863 1.00 83.56 289 ARG A O 1
ATOM 2176 N N . THR A 1 290 ? -15.440 -12.437 23.593 1.00 77.69 290 THR A N 1
ATOM 2177 C CA . THR A 1 290 ? -15.739 -13.774 24.126 1.00 77.69 290 THR A CA 1
ATOM 2178 C C . THR A 1 290 ? -16.329 -14.646 23.018 1.00 77.69 290 THR A C 1
ATOM 2180 O O . THR A 1 290 ? -17.178 -14.185 22.251 1.00 77.69 290 THR A O 1
ATOM 2183 N N . GLU A 1 291 ? -15.889 -15.899 22.921 1.00 68.88 291 GLU A N 1
ATOM 2184 C CA . GLU A 1 291 ? -16.418 -16.857 21.948 1.00 68.88 291 GLU A CA 1
ATOM 2185 C C . GLU A 1 291 ? -17.947 -16.995 22.085 1.00 68.88 291 GLU A C 1
ATOM 2187 O O . GLU A 1 291 ? -18.489 -17.017 23.190 1.00 68.88 291 GLU A O 1
ATOM 2192 N N . GLY A 1 292 ? -18.661 -16.983 20.955 1.00 77.31 292 GLY A N 1
ATOM 2193 C CA . GLY A 1 292 ? -20.129 -17.001 20.921 1.00 77.31 292 GLY A CA 1
ATOM 2194 C C . GLY A 1 292 ? -20.830 -15.665 21.220 1.00 77.31 292 GLY A C 1
ATOM 2195 O O . GLY A 1 292 ? -22.049 -15.592 21.077 1.00 77.31 292 GLY A O 1
ATOM 2196 N N . LYS A 1 293 ? -20.105 -14.593 21.579 1.00 84.12 293 LYS A N 1
ATOM 2197 C CA . LYS A 1 293 ? -20.683 -13.256 21.815 1.00 84.12 293 LYS A CA 1
ATOM 2198 C C . LYS A 1 293 ? -20.426 -12.275 20.657 1.00 84.12 293 LYS A C 1
ATOM 2200 O O . LYS A 1 293 ? -19.449 -12.434 19.904 1.00 84.12 293 LYS A O 1
ATOM 2205 N N . PRO A 1 294 ? -21.301 -11.262 20.479 1.00 82.50 294 PRO A N 1
ATOM 2206 C CA . PRO A 1 294 ? -21.035 -10.154 19.566 1.00 82.50 294 PRO A CA 1
ATOM 2207 C C . PRO A 1 294 ? -19.792 -9.367 20.004 1.00 82.50 294 PRO A C 1
ATOM 2209 O O . PRO A 1 294 ? -19.364 -9.435 21.154 1.00 82.50 294 PRO A O 1
ATOM 2212 N N . GLN A 1 295 ? -19.196 -8.629 19.068 1.00 89.19 295 GLN A N 1
ATOM 2213 C CA . GLN A 1 295 ? -18.097 -7.716 19.373 1.00 89.19 295 GLN A CA 1
ATOM 2214 C C . GLN A 1 295 ? -18.593 -6.581 20.282 1.00 89.19 295 GLN A C 1
ATOM 2216 O O . GLN A 1 295 ? -19.646 -5.999 20.026 1.00 89.19 295 GLN A O 1
ATOM 2221 N N . GLU A 1 296 ? -17.812 -6.254 21.311 1.00 94.00 296 GLU A N 1
ATOM 2222 C CA . GLU A 1 296 ? -18.147 -5.233 22.306 1.00 94.00 296 GLU A CA 1
ATOM 2223 C C . GLU A 1 296 ? -17.212 -4.017 22.201 1.00 94.00 296 GLU A C 1
ATOM 2225 O O . GLU A 1 296 ? -16.021 -4.159 21.895 1.00 94.00 296 GLU A O 1
ATOM 2230 N N . TRP A 1 297 ? -17.763 -2.831 22.470 1.00 93.94 297 TRP A N 1
ATOM 2231 C CA . TRP A 1 297 ? -17.072 -1.541 22.420 1.00 93.94 297 TRP A CA 1
ATOM 2232 C C . TRP A 1 297 ? -17.450 -0.655 23.606 1.00 93.94 297 TRP A C 1
ATOM 2234 O O . TRP A 1 297 ? -18.609 -0.643 24.035 1.00 93.94 297 TRP A O 1
ATOM 2244 N N . VAL A 1 298 ? -16.489 0.125 24.105 1.00 94.75 298 VAL A N 1
ATOM 2245 C CA . VAL A 1 298 ? -16.694 1.079 25.205 1.00 94.75 298 VAL A CA 1
ATOM 2246 C C . VAL A 1 298 ? -15.936 2.381 24.962 1.00 94.75 298 VAL A C 1
ATOM 2248 O O . VAL A 1 298 ? -14.816 2.369 24.465 1.00 94.75 298 VAL A O 1
ATOM 2251 N N . HIS A 1 299 ? -16.541 3.514 25.308 1.00 91.50 299 HIS A N 1
ATOM 2252 C CA . HIS A 1 299 ? -15.925 4.826 25.124 1.00 91.50 299 HIS A CA 1
ATOM 2253 C C . HIS A 1 299 ? -14.835 5.084 26.177 1.00 91.50 299 HIS A C 1
ATOM 2255 O O . HIS A 1 299 ? -15.025 4.791 27.360 1.00 91.50 299 HIS A O 1
ATOM 2261 N N . MET A 1 300 ? -13.712 5.691 25.792 1.00 84.62 300 MET A N 1
ATOM 2262 C CA . MET A 1 300 ? -12.572 5.889 26.692 1.00 84.62 300 MET A CA 1
ATOM 2263 C C . MET A 1 300 ? -12.871 6.832 27.864 1.00 84.62 300 MET A C 1
ATOM 2265 O O . MET A 1 300 ? -12.360 6.648 28.964 1.00 84.62 300 MET A O 1
ATOM 2269 N N . GLY A 1 301 ? -13.758 7.812 27.665 1.00 81.38 301 GLY A N 1
ATOM 2270 C CA . GLY A 1 301 ? -14.106 8.800 28.693 1.00 81.38 301 GLY A CA 1
ATOM 2271 C C . GLY A 1 301 ? -14.799 8.221 29.934 1.00 81.38 301 GLY A C 1
ATOM 2272 O O . GLY A 1 301 ? -14.823 8.875 30.980 1.00 81.38 301 GLY A O 1
ATOM 2273 N N . VAL A 1 302 ? -15.332 6.997 29.852 1.00 89.88 302 VAL A N 1
ATOM 2274 C CA . VAL A 1 302 ? -16.131 6.369 30.920 1.00 89.88 302 VAL A CA 1
ATOM 2275 C C . VAL A 1 302 ? -15.416 5.213 31.634 1.00 89.88 302 VAL A C 1
ATOM 2277 O O . VAL A 1 302 ? -16.020 4.518 32.449 1.00 89.88 302 VAL A O 1
ATOM 2280 N N . VAL A 1 303 ? -14.121 5.029 31.374 1.00 90.56 303 VAL A N 1
ATOM 2281 C CA . VAL A 1 303 ? -13.287 3.971 31.967 1.00 90.56 303 VAL A CA 1
ATOM 2282 C C . VAL A 1 303 ? -11.996 4.542 32.560 1.00 90.56 303 VAL A C 1
ATOM 2284 O O . VAL A 1 303 ? -11.598 5.664 32.246 1.00 90.56 303 VAL A O 1
ATOM 2287 N N . VAL A 1 304 ? -11.354 3.781 33.441 1.00 83.88 304 VAL A N 1
ATOM 2288 C CA . VAL A 1 304 ? -10.082 4.111 34.108 1.00 83.88 304 VAL A CA 1
ATOM 2289 C C . VAL A 1 304 ? -9.127 2.921 34.071 1.00 83.88 304 VAL A C 1
ATOM 2291 O O . VAL A 1 304 ? -9.560 1.778 33.957 1.00 83.88 304 VAL A O 1
ATOM 2294 N N . SER A 1 305 ? -7.822 3.174 34.163 1.00 79.12 305 SER A N 1
ATOM 2295 C CA . SER A 1 305 ? -6.791 2.125 34.208 1.00 79.12 305 SER A CA 1
ATOM 2296 C C . SER A 1 305 ? -6.690 1.428 35.569 1.00 79.12 305 SER A C 1
ATOM 2298 O O . SER A 1 305 ? -6.226 0.294 35.647 1.00 79.12 305 SER A O 1
ATOM 2300 N N . GLU A 1 306 ? -7.145 2.083 36.636 1.00 76.88 306 GLU A N 1
ATOM 2301 C CA . GLU A 1 306 ? -7.143 1.564 38.007 1.00 76.88 306 GLU A CA 1
ATOM 2302 C C . GLU A 1 306 ? -8.570 1.293 38.477 1.00 76.88 306 GLU A C 1
ATOM 2304 O O . GLU A 1 306 ? -9.512 1.953 38.040 1.00 76.88 306 GLU A O 1
ATOM 2309 N N . LYS A 1 307 ? -8.750 0.298 39.349 1.00 83.44 307 LYS A N 1
ATOM 2310 C CA . LYS A 1 307 ? -10.078 -0.047 39.856 1.00 83.44 307 LYS A CA 1
ATOM 2311 C C . LYS A 1 307 ? -10.589 1.104 40.739 1.00 83.44 307 LYS A C 1
ATOM 2313 O O . LYS A 1 307 ? -9.900 1.429 41.701 1.00 83.44 307 LYS A O 1
ATOM 2318 N N . PRO A 1 308 ? -11.768 1.693 40.461 1.00 76.31 308 PRO A N 1
ATOM 2319 C CA . PRO A 1 308 ? -12.358 2.696 41.340 1.00 76.31 308 PRO A CA 1
ATOM 2320 C C . PRO A 1 308 ? -12.589 2.107 42.735 1.00 76.31 308 PRO A C 1
ATOM 2322 O O . PRO A 1 308 ? -13.092 0.983 42.846 1.00 76.31 308 PRO A O 1
ATOM 2325 N N . GLU A 1 309 ? -12.229 2.855 43.778 1.00 73.06 309 GLU A N 1
ATOM 2326 C CA . GLU A 1 309 ? -12.621 2.516 45.146 1.00 73.06 309 GLU A CA 1
ATOM 2327 C C . GLU A 1 309 ? -14.153 2.617 45.300 1.00 73.06 309 GLU A C 1
ATOM 2329 O O . GLU A 1 309 ? -14.782 3.412 44.589 1.00 73.06 309 GLU A O 1
ATOM 2334 N N . PRO A 1 310 ? -14.760 1.750 46.133 1.00 62.81 310 PRO A N 1
ATOM 2335 C CA . PRO A 1 310 ? -16.205 1.712 46.350 1.00 62.81 310 PRO A CA 1
ATOM 2336 C C . PRO A 1 310 ? -16.762 2.980 47.006 1.00 62.81 310 PRO A C 1
ATOM 2338 O O . PRO A 1 310 ? -16.038 3.615 47.804 1.00 62.81 310 PRO A O 1
#

Solvent-accessible surface area (backbone atoms only — not comparable to full-atom values): 17591 Å² total; per-residue (Å²): 133,87,83,87,84,79,88,76,78,93,82,79,92,78,89,79,84,78,75,92,70,88,78,86,68,78,80,73,80,68,69,53,73,74,54,40,53,53,52,50,52,50,48,53,41,30,35,51,47,50,52,50,47,70,68,38,80,44,34,49,60,61,41,59,45,45,70,69,33,45,25,40,41,30,25,54,43,33,39,37,51,59,97,88,69,30,33,33,45,27,53,30,36,37,33,27,40,38,88,86,81,58,50,61,31,49,74,38,39,32,37,41,38,32,70,45,91,74,98,76,87,60,90,48,54,33,29,37,43,32,38,26,54,36,70,69,48,52,57,46,65,66,39,69,63,36,51,38,50,67,92,4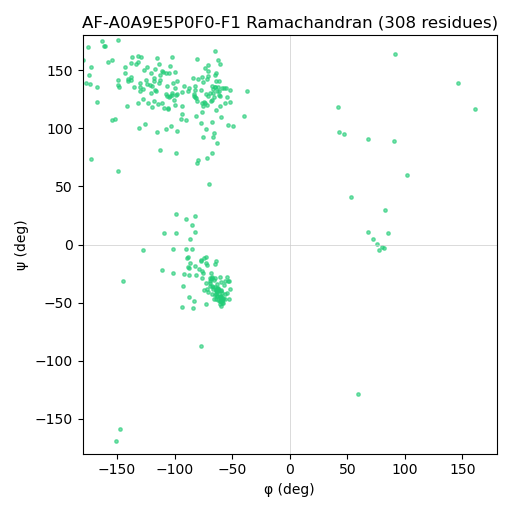4,48,64,39,77,45,54,62,42,90,80,46,71,82,86,76,87,47,29,27,32,37,42,79,47,64,93,64,92,83,78,83,85,67,63,60,62,17,38,39,31,58,34,55,69,55,36,19,41,60,64,75,43,93,54,52,58,56,42,33,44,73,65,51,76,58,78,54,80,88,48,48,67,41,39,50,52,52,42,54,47,27,50,49,21,42,42,52,61,57,42,70,67,44,65,33,13,26,70,40,78,43,71,28,15,60,37,81,51,93,86,37,56,72,77,47,72,44,50,56,46,39,80,42,44,28,28,36,74,54,80,68,16,34,35,36,60,65,53,90,98,54,74,61,42,19,37,55,52,92,54,45,36,79,57,73,63,80,133

Foldseek 3Di:
DDDDDDDDDDDDDDDDPPDPDDDPPPPPVFQDPVLLVVLLVQLVLQLVLLVVLLPDPQNVVVLLCLLQFQKKWWWSWWWWDDDQWIKTKTKTWIWGADNVPRFIFFTFIKMKMATDDDDDHDRWIKIKIKTQRDPVSVVQLLDQKDFAQPPWDEDEDRTGAPGDDPDDGRMYMYMGGPDDDDDDDSHRMMMGGPQVSVCNNQVHRDGCCVGHPVSVTDDPSNVSSRVSSSVSSVVSVCQQAVFFAKKFFQAWFFKFLDDDPPGDGPDIDGQQRIWTFRHDRRQKTFTDDDPPDHTIIGGNVGIGNDGDDD

Mean predicted aligned error: 14.78 Å

Radius of gyration: 30.15 Å; Cα contacts (8 Å, |Δi|>4): 585; chains: 1; bounding box: 76×42×132 Å

pLDDT: mean 81.08, std 18.2, range [35.16, 98.81]

Sequence (310 aa):
MKTKQRISGIQMISLMSVVIVGLFALLTTEATPAEHVKQQALVDKAKATFQIFMADENMSWLRDHLKETKGLLIVPSLLKGGYILGGSGGSGVLVVRDEKTGDWSEPAFYTMGSVTFGLQIGGEAAEVIMMVRTQRALDSLYASSFKLGGDTSVAAGPVGIGAKSNVVADFLSFTRSKGAYAGVSLEGAVIKIRNEWNRAYYGKEVRPVDILAKRSVSNPGSADLRVALAKAAEKAGAHASAASQVIYSKTTINIRSGPGTDHAVIRQATQGEKLEYVSLEGDWYKLKRTEGKPQEWVHMGVVVSEKPEP

Secondary structure (DSSP, 8-state):
-----------------------------PPPHHHHHHHHHHHHHHHHHHHHHHH-GGGHHHHHTTTT-SEEEEEEEEEEE-SSSEEEEEEEEEEEB-TTT-PBPPPEEEEEEEEE--S-----EEEEEEEE-SHHHHHHHTSSEEETTTSS-EEEPP-STT--S----SEEEEEEESS-------TTPEEEE-HHHHHHHHTS---HIIIIIS-----GGGHHHHHHHHHHHHHHHHHHHS--EEEEESSSEEEESSSSTTSPEEEEE-TT-EEEEEEEETTEEEEPPPTTSPP-EEEGGGEESSPPP-

Nearest PDB structures (foldseek):
  2chc-assembly1_A  TM=2.521E-01  e=3.865E+00  Mycobacterium tuberculosis H37Rv